Protein 8GTX (pdb70)

Organism: Homo sapiens (NCBI:txid9606)

Radius of gyration: 18.2 Å; Cα contacts (8 Å, |Δi|>4): 511; chains: 2; bounding box: 44×45×43 Å

Secondary structure (DSSP, 8-state):
-TT-GGG--TTEEEEEEE--TTSPPEEEEEEEEEEETTEEEEEEEEETT--B-EEE-TTT-TTEEEEEEEEEEPPP---S-HHHHHHHTT-EEEEEEE-SSS-EEEEEEEEEEEPSSSTT-EEEEESSS-B-EEE-HHHHHHTT-EEE----TT-EEEEE-TTS-EEEEEEEEE-TTSTTEEEEEETT--B-EEEEEEE-/--EEEEEEETTTTEEEEE--

Solvent-accessible surface area: 11974 Å² total; per-residue (Å²): 100,139,60,30,110,233,144,59,2,26,5,6,43,0,33,3,10,9,83,99,73,149,23,109,86,68,114,26,93,0,3,0,1,55,57,5,117,57,37,81,29,4,23,7,0,13,1,75,78,64,72,13,0,22,1,3,56,4,100,137,33,174,78,20,52,85,48,82,37,47,136,72,141,48,81,109,62,206,22,86,61,58,145,33,0,96,45,0,47,29,75,36,0,29,2,38,61,121,47,172,125,37,51,111,63,81,93,96,2,6,0,2,30,69,3,48,33,34,32,27,56,0,11,0,0,9,92,174,51,24,10,0,35,0,32,64,0,14,73,36,88,164,117,57,27,7,109,44,26,172,128,31,43,29,57,80,1,27,50,36,90,174,110,52,52,112,54,57,0,41,0,7,77,74,3,169,55,80,77,48,0,15,3,0,30,6,96,103,30,26,49,0,39,0,24,22,5,52,136,85,26,18,121,15,11,3,125,80,38,114,100,126,77,14,2,45,3,115,66,138

Nearest PDB structures (foldseek):
  5jsg-assembly2_B  TM=9.666E-01  e=7.561E-35  Homo sapiens
  4mzg-assembly1_B  TM=9.714E-01  e=7.904E-34  Homo sapiens
  5y5w-assembly3_C  TM=9.797E-01  e=1.557E-33  Homo sapiens
  4mzh-assembly1_A  TM=9.693E-01  e=2.763E-33  Homo sapiens
  4mzg-assembly2_D  TM=9.614E-01  e=4.619E-32  Homo sapiens

GO terms:
  GO:0005634 nucleus (C, IDA)
  GO:0005730 nucleolus (C, IDA)
  GO:0045893 positive regulation of DNA-templated transcription (P, IDA)
  GO:0009303 rRNA transcription (P, IDA)
  GO:0030177 positive regulation of Wnt signaling pathway (P, IDA)
  GO:0140002 histone H3K4me3 reader activity (F, IDA)
  GO:0140566 histone reader activity (F, IDA)
  GO:0005634 nucleus (C, EXP)
  GO:0005515 protein binding (F, IPI)
  GO:0005654 nucleoplasm (C, IDA)

Sequence (220 aa):
GPLGSRRNIVGCCRIQHGWKEGNGPVTQWKGTVLDQVPVNPSLYLIKYDGFDCVYGLELNKDERVSALEVLPDRVATSRISDAHLADTMIGKAVEHMFETEDGSKDEWRGMVLARAPVMNTWFYITYEKDPVLYMYQLLDDYKEGDLRIMPSLVGKQVEYAKEDGSKRTGMVIHQVEAKPSVYFIKFDDDFHIYVYDLVKTAARMCCKLDPARDVLCLRPI

Foldseek 3Di:
DACDDVNPLAQFKKKWWFDDDPDDTDIWIWHWQDAFPLHRLWTWTDTPPDFFIWIDSQVPDPRTHPMDTDPGRQDEDDAPDVVVQVVQAQFWKWFWDQDDVSDIDTFIKHWQAQGGSHRQKTWIATPVGFWTGIDSVVVRVVVVGMGTPPVQANDWAWPQDPVRHTFIWGFGAARPSHRLWTWIDTPPGTTTGIDNDDDD/DADWDWDQDVVVRDTDTHHD

InterPro domains:
  IPR003671 Spindlin/spermiogenesis-specific protein [PF02513] (54-102)
  IPR003671 Spindlin/spermiogenesis-specific protein [PF02513] (133-182)
  IPR003671 Spindlin/spermiogenesis-specific protein [PF02513] (214-259)
  IPR003671 Spindlin/spermiogenesis-specific protein [PTHR10405] (19-262)
  IPR042567 Spindlin/spermiogenesis-specific domain superfamily [G3DSA:2.80.10.70] (47-262)

B-factor: mean 23.81, std 12.23, range [9.23, 90.53]

Structure (mmCIF, N/CA/C/O backbone):
data_8GTX
#
_entry.id   8GTX
#
_cell.length_a   47.788
_cell.length_b   67.096
_cell.length_c   93.695
_cell.angle_alpha   90.000
_cell.angle_beta   90.000
_cell.angle_gamma   90.000
#
_symmetry.space_group_name_H-M   'P 21 21 21'
#
loop_
_entity.id
_entity.type
_entity.pdbx_description
1 polymer Spindlin-1
2 polymer HBx
3 non-polymer GLYCEROL
4 water water
#
loop_
_atom_site.group_PDB
_atom_site.id
_atom_site.type_symbol
_atom_site.label_atom_id
_atom_site.label_alt_id
_atom_site.label_comp_id
_atom_site.label_asym_id
_atom_site.label_entity_id
_atom_site.label_seq_id
_atom_site.pdbx_PDB_ins_code
_atom_site.Cartn_x
_atom_site.Cartn_y
_atom_site.Cartn_z
_atom_site.occupancy
_atom_site.B_iso_or_equiv
_atom_site.auth_seq_id
_atom_site.auth_comp_id
_atom_site.auth_asym_id
_atom_site.auth_atom_id
_atom_site.pdbx_PDB_model_num
ATOM 1 N N . GLY A 1 1 ? 19.661 31.894 32.407 1.00 27.94 45 GLY A N 1
ATOM 2 C CA . GLY A 1 1 ? 20.852 31.321 33.003 1.00 24.77 45 GLY A CA 1
ATOM 3 C C . GLY A 1 1 ? 21.616 30.441 32.029 1.00 21.29 45 GLY A C 1
ATOM 4 O O . GLY A 1 1 ? 21.250 30.350 30.851 1.00 19.98 45 GLY A O 1
ATOM 5 N N . PRO A 1 2 ? 22.673 29.799 32.523 1.00 19.57 46 PRO A N 1
ATOM 6 C CA . PRO A 1 2 ? 23.555 29.021 31.641 1.00 16.12 46 PRO A CA 1
ATOM 7 C C . PRO A 1 2 ? 22.787 28.003 30.810 1.00 16.24 46 PRO A C 1
ATOM 8 O O . PRO A 1 2 ? 21.885 27.322 31.304 1.00 18.18 46 PRO A O 1
ATOM 12 N N . LEU A 1 3 ? 23.166 27.908 29.540 1.00 16.28 47 LEU A N 1
ATOM 13 C CA . LEU A 1 3 ? 22.595 26.979 28.566 1.00 15.96 47 LEU A CA 1
ATOM 14 C C . LEU A 1 3 ? 21.093 27.164 28.383 1.00 17.39 47 LEU A C 1
ATOM 15 O O . LEU A 1 3 ? 20.407 26.263 27.881 1.00 20.12 47 LEU A O 1
ATOM 20 N N . GLY A 1 4 ? 20.568 28.327 28.747 1.00 16.97 48 GLY A N 1
ATOM 21 C CA . GLY A 1 4 ? 19.169 28.627 28.555 1.00 22.28 48 GLY A CA 1
ATOM 22 C C . GLY A 1 4 ? 18.921 29.389 27.267 1.00 19.62 48 GLY A C 1
ATOM 23 O O . GLY A 1 4 ? 19.811 30.042 26.727 1.00 19.47 48 GLY A O 1
ATOM 24 N N . SER A 1 5 ? 17.690 29.269 26.769 1.00 22.49 49 SER A N 1
ATOM 25 C CA . SER A 1 5 ? 17.172 30.103 25.678 1.00 23.82 49 SER A CA 1
ATOM 26 C C . SER A 1 5 ? 18.063 29.931 24.453 1.00 21.02 49 SER A C 1
ATOM 27 O O . SER A 1 5 ? 18.212 28.790 23.982 1.00 23.82 49 SER A O 1
ATOM 30 N N . ARG A 1 6 ? 18.672 30.992 23.911 1.00 16.84 50 ARG A N 1
ATOM 31 C CA . ARG A 1 6 ? 19.469 30.856 22.700 1.00 16.77 50 ARG A CA 1
ATOM 32 C C . ARG A 1 6 ? 20.754 30.066 22.910 1.00 17.56 50 ARG A C 1
ATOM 33 O O . ARG A 1 6 ? 21.423 29.729 21.925 1.00 20.79 50 ARG A O 1
ATOM 41 N N . ARG A 1 7 ? 21.122 29.764 24.148 1.00 15.09 51 ARG A N 1
ATOM 42 C CA . ARG A 1 7 ? 22.295 28.946 24.422 1.00 15.27 51 ARG A CA 1
ATOM 43 C C . ARG A 1 7 ? 21.936 27.479 24.663 1.00 15.47 51 ARG A C 1
ATOM 44 O O . ARG A 1 7 ? 22.779 26.722 25.150 1.00 17.37 51 ARG A O 1
ATOM 52 N N . ASN A 1 8 ? 20.706 27.078 24.330 1.00 17.83 52 ASN A N 1
ATOM 53 C CA . ASN A 1 8 ? 20.289 25.674 24.378 1.00 19.20 52 ASN A CA 1
ATOM 54 C C . ASN A 1 8 ? 21.305 24.797 23.653 1.00 14.69 52 ASN A C 1
ATOM 55 O O . ASN A 1 8 ? 21.743 25.117 22.547 1.00 17.07 52 ASN A O 1
ATOM 60 N N . ILE A 1 9 ? 21.699 23.694 24.299 1.00 15.39 53 ILE A N 1
ATOM 61 C CA . ILE A 1 9 ? 22.772 22.871 23.743 1.00 15.29 53 ILE A CA 1
ATOM 62 C C . ILE A 1 9 ? 22.319 21.983 22.603 1.00 14.64 53 ILE A C 1
ATOM 63 O O . ILE A 1 9 ? 23.170 21.427 21.904 1.00 14.23 53 ILE A O 1
ATOM 68 N N . VAL A 1 10 ? 21.013 21.808 22.398 1.00 13.58 54 VAL A N 1
ATOM 69 C CA . VAL A 1 10 ? 20.577 20.994 21.265 1.00 14.86 54 VAL A CA 1
ATOM 70 C C . VAL A 1 10 ? 21.061 21.636 19.972 1.00 18.50 54 VAL A C 1
ATOM 71 O O . VAL A 1 10 ? 20.924 22.852 19.775 1.00 17.84 54 VAL A O 1
ATOM 75 N N . GLY A 1 11 ? 21.633 20.817 19.083 1.00 11.88 55 GLY A N 1
ATOM 76 C CA . GLY A 1 11 ? 22.209 21.281 17.835 1.00 14.39 55 GLY A CA 1
ATOM 77 C C . GLY A 1 11 ? 23.672 21.663 17.911 1.00 18.04 55 GLY A C 1
ATOM 78 O O . GLY A 1 11 ? 24.242 22.074 16.895 1.00 17.31 55 GLY A O 1
ATOM 79 N N A CYS A 1 12 ? 24.292 21.562 19.083 0.50 13.92 56 CYS A N 1
ATOM 80 N N B CYS A 1 12 ? 24.304 21.506 19.066 0.50 13.94 56 CYS A N 1
ATOM 81 C CA A CYS A 1 12 ? 25.671 21.976 19.289 0.50 13.47 56 CYS A CA 1
ATOM 82 C CA B CYS A 1 12 ? 25.654 21.983 19.306 0.50 13.48 56 CYS A CA 1
ATOM 83 C C A CYS A 1 12 ? 26.615 20.785 19.343 0.50 13.34 56 CYS A C 1
ATOM 84 C C B CYS A 1 12 ? 26.632 20.820 19.437 0.50 13.36 56 CYS A C 1
ATOM 85 O O A CYS A 1 12 ? 26.231 19.676 19.722 0.50 13.33 56 CYS A O 1
ATOM 86 O O B CYS A 1 12 ? 26.280 19.749 19.939 0.50 13.15 56 CYS A O 1
ATOM 91 N N . ARG A 1 13 ? 27.869 21.046 18.993 1.00 12.87 57 ARG A N 1
ATOM 92 C CA . ARG A 1 13 ? 28.960 20.125 19.292 1.00 12.39 57 ARG A CA 1
ATOM 93 C C . ARG A 1 13 ? 29.335 20.238 20.763 1.00 13.08 57 ARG A C 1
ATOM 94 O O . ARG A 1 13 ? 29.375 21.340 21.324 1.00 13.43 57 ARG A O 1
ATOM 102 N N . ILE A 1 14 ? 29.622 19.094 21.390 1.00 11.60 58 ILE A N 1
ATOM 103 C CA . ILE A 1 14 ? 30.073 19.057 22.773 1.00 12.51 58 ILE A CA 1
ATOM 104 C C . ILE A 1 14 ? 31.277 18.133 22.869 1.00 14.09 58 ILE A C 1
ATOM 105 O O . ILE A 1 14 ? 31.552 17.332 21.973 1.00 14.17 58 ILE A O 1
ATOM 110 N N . GLN A 1 15 ? 31.997 18.247 23.984 1.00 13.63 59 GLN A N 1
ATOM 111 C CA . GLN A 1 15 ? 32.961 17.217 24.341 1.00 15.43 59 GLN A CA 1
ATOM 112 C C . GLN A 1 15 ? 33.023 17.135 25.859 1.00 14.96 59 GLN A C 1
ATOM 113 O O . GLN A 1 15 ? 32.697 18.099 26.556 1.00 14.47 59 GLN A O 1
ATOM 119 N N . HIS A 1 16 ? 33.408 15.967 26.368 1.00 15.02 60 HIS A N 1
ATOM 120 C CA . HIS A 1 16 ? 33.467 15.799 27.816 1.00 13.65 60 HIS A CA 1
ATOM 121 C C . HIS A 1 16 ? 34.284 14.566 28.155 1.00 15.02 60 HIS A C 1
ATOM 122 O O . HIS A 1 16 ? 34.465 13.668 27.330 1.00 16.25 60 HIS A O 1
ATOM 129 N N . GLY A 1 17 ? 34.781 14.541 29.390 1.00 16.02 61 GLY A N 1
ATOM 130 C CA . GLY A 1 17 ? 35.369 13.327 29.910 1.00 16.14 61 GLY A CA 1
ATOM 131 C C . GLY A 1 17 ? 34.308 12.285 30.201 1.00 15.93 61 GLY A C 1
ATOM 132 O O . GLY A 1 17 ? 33.157 12.594 30.514 1.00 15.16 61 GLY A O 1
ATOM 133 N N . TRP A 1 18 ? 34.703 11.023 30.076 1.00 16.44 62 TRP A N 1
ATOM 134 C CA . TRP A 1 18 ? 33.839 9.894 30.381 1.00 15.95 62 TRP A CA 1
ATOM 135 C C . TRP A 1 18 ? 34.629 8.911 31.228 1.00 19.16 62 TRP A C 1
ATOM 136 O O . TRP A 1 18 ? 35.736 8.524 30.842 1.00 18.56 62 TRP A O 1
ATOM 147 N N . LYS A 1 19 ? 34.059 8.511 32.367 1.00 18.06 63 LYS A N 1
ATOM 148 C CA . LYS A 1 19 ? 34.716 7.585 33.286 1.00 23.37 63 LYS A CA 1
ATOM 149 C C . LYS A 1 19 ? 33.717 6.571 33.823 1.00 21.66 63 LYS A C 1
ATOM 150 O O . LYS A 1 19 ? 32.647 6.946 34.306 1.00 21.63 63 LYS A O 1
ATOM 156 N N . GLU A 1 20 ? 34.079 5.289 33.754 1.00 22.60 64 GLU A N 1
ATOM 157 C CA . GLU A 1 20 ? 33.288 4.202 34.322 1.00 26.13 64 GLU A CA 1
ATOM 158 C C . GLU A 1 20 ? 34.163 3.434 35.299 1.00 30.02 64 GLU A C 1
ATOM 159 O O . GLU A 1 20 ? 35.272 3.024 34.943 1.00 25.22 64 GLU A O 1
ATOM 165 N N . GLY A 1 21 ? 33.678 3.260 36.527 1.00 28.63 65 GLY A N 1
ATOM 166 C CA . GLY A 1 21 ? 34.455 2.528 37.520 1.00 30.42 65 GLY A CA 1
ATOM 167 C C . GLY A 1 21 ? 35.772 3.213 37.816 1.00 33.67 65 GLY A C 1
ATOM 168 O O . GLY A 1 21 ? 35.843 4.437 37.963 1.00 33.65 65 GLY A O 1
ATOM 169 N N . ASN A 1 22 ? 36.842 2.419 37.895 1.00 36.18 66 ASN A N 1
ATOM 170 C CA . ASN A 1 22 ? 38.184 2.953 38.090 1.00 33.01 66 ASN A CA 1
ATOM 171 C C . ASN A 1 22 ? 38.946 3.080 36.781 1.00 36.85 66 ASN A C 1
ATOM 172 O O . ASN A 1 22 ? 40.149 3.368 36.796 1.00 38.90 66 ASN A O 1
ATOM 177 N N . GLY A 1 23 ? 38.272 2.875 35.651 1.00 36.32 67 GLY A N 1
ATOM 178 C CA . GLY A 1 23 ? 38.883 3.034 34.356 1.00 37.10 67 GLY A CA 1
ATOM 179 C C . GLY A 1 23 ? 39.342 4.460 34.160 1.00 32.68 67 GLY A C 1
ATOM 180 O O . GLY A 1 23 ? 38.932 5.377 34.881 1.00 34.77 67 GLY A O 1
ATOM 181 N N . PRO A 1 24 ? 40.218 4.676 33.189 1.00 34.72 68 PRO A N 1
ATOM 182 C CA . PRO A 1 24 ? 40.700 6.031 32.933 1.00 33.88 68 PRO A CA 1
ATOM 183 C C . PRO A 1 24 ? 39.603 6.887 32.320 1.00 31.43 68 PRO A C 1
ATOM 184 O O . PRO A 1 24 ? 38.651 6.391 31.715 1.00 30.38 68 PRO A O 1
ATOM 188 N N . VAL A 1 25 ? 39.743 8.197 32.512 1.00 32.55 69 VAL A N 1
ATOM 189 C CA . VAL A 1 25 ? 38.865 9.149 31.847 1.00 29.11 69 VAL A CA 1
ATOM 190 C C . VAL A 1 25 ? 39.251 9.238 30.378 1.00 31.48 69 VAL A C 1
ATOM 191 O O . VAL A 1 25 ? 40.421 9.451 30.036 1.00 29.56 69 VAL A O 1
ATOM 195 N N . THR A 1 26 ? 38.273 9.056 29.502 1.00 23.97 70 THR A N 1
ATOM 196 C CA . THR A 1 26 ? 38.453 9.228 28.071 1.00 24.58 70 THR A CA 1
ATOM 197 C C . THR A 1 26 ? 37.602 10.401 27.604 1.00 20.96 70 THR A C 1
ATOM 198 O O . THR A 1 26 ? 36.653 10.808 28.283 1.00 24.32 70 THR A O 1
ATOM 202 N N . GLN A 1 27 ? 37.969 10.962 26.452 1.00 20.95 71 GLN A N 1
ATOM 203 C CA . GLN A 1 27 ? 37.240 12.085 25.873 1.00 20.56 71 GLN A CA 1
ATOM 204 C C . GLN A 1 27 ? 36.203 11.575 24.879 1.00 18.68 71 GLN A C 1
ATOM 205 O O . GLN A 1 27 ? 36.536 10.828 23.954 1.00 20.48 71 GLN A O 1
ATOM 211 N N . TRP A 1 28 ? 34.949 11.975 25.073 1.00 16.33 72 TRP A N 1
ATOM 212 C CA . TRP A 1 28 ? 33.888 11.745 24.100 1.00 15.39 72 TRP A CA 1
ATOM 213 C C . TRP A 1 28 ? 33.570 13.050 23.377 1.00 16.28 72 TRP A C 1
ATOM 214 O O . TRP A 1 28 ? 33.531 14.110 24.003 1.00 16.19 72 TRP A O 1
ATOM 225 N N . LYS A 1 29 ? 33.343 12.974 22.061 1.00 14.69 73 LYS A N 1
ATOM 226 C CA . LYS A 1 29 ? 32.987 14.139 21.252 1.00 13.91 73 LYS A CA 1
ATOM 227 C C . LYS A 1 29 ? 31.724 13.812 20.471 1.00 14.04 73 LYS A C 1
ATOM 228 O O . LYS A 1 29 ? 31.627 12.732 19.886 1.00 15.19 73 LYS A O 1
ATOM 234 N N . GLY A 1 30 ? 30.769 14.734 20.436 1.00 14.01 74 GLY A N 1
ATOM 235 C CA . GLY A 1 30 ? 29.580 14.429 19.673 1.00 11.49 74 GLY A CA 1
ATOM 236 C C . GLY A 1 30 ? 28.715 15.634 19.399 1.00 12.07 74 GLY A C 1
ATOM 237 O O . GLY A 1 30 ? 29.093 16.775 19.675 1.00 13.86 74 GLY A O 1
ATOM 238 N N . THR A 1 31 ? 27.535 15.350 18.850 1.00 11.59 75 THR A N 1
ATOM 239 C CA . THR A 1 31 ? 26.551 16.355 18.467 1.00 11.48 75 THR A CA 1
ATOM 240 C C . THR A 1 31 ? 25.265 16.081 19.228 1.00 12.50 75 THR A C 1
ATOM 241 O O . THR A 1 31 ? 24.747 14.960 19.177 1.00 12.05 75 THR A O 1
ATOM 245 N N . VAL A 1 32 ? 24.743 17.093 19.921 1.00 10.89 76 VAL A N 1
ATOM 246 C CA . VAL A 1 32 ? 23.497 16.921 20.668 1.00 11.75 76 VAL A CA 1
ATOM 247 C C . VAL A 1 32 ? 22.325 17.020 19.697 1.00 13.32 76 VAL A C 1
ATOM 248 O O . VAL A 1 32 ? 22.154 18.035 19.013 1.00 13.49 76 VAL A O 1
ATOM 252 N N . LEU A 1 33 ? 21.519 15.958 19.634 1.00 9.41 77 LEU A N 1
ATOM 253 C CA . LEU A 1 33 ? 20.426 15.879 18.673 1.00 12.18 77 LEU A CA 1
ATOM 254 C C . LEU A 1 33 ? 19.098 16.390 19.215 1.00 14.53 77 LEU A C 1
ATOM 255 O O . LEU A 1 33 ? 18.289 16.927 18.450 1.00 13.92 77 LEU A O 1
ATOM 260 N N . ASP A 1 34 ? 18.844 16.243 20.510 1.00 13.61 78 ASP A N 1
ATOM 261 C CA . ASP A 1 34 ? 17.482 16.433 20.981 1.00 13.64 78 ASP A CA 1
ATOM 262 C C . ASP A 1 34 ? 17.513 16.535 22.495 1.00 14.84 78 ASP A C 1
ATOM 263 O O . ASP A 1 34 ? 18.464 16.092 23.141 1.00 15.03 78 ASP A O 1
ATOM 268 N N . GLN A 1 35 ? 16.472 17.158 23.036 1.00 14.80 79 GLN A N 1
ATOM 269 C CA . GLN A 1 35 ? 16.193 17.193 24.463 1.00 13.98 79 GLN A CA 1
ATOM 270 C C . GLN A 1 35 ? 14.828 16.566 24.663 1.00 16.16 79 GLN A C 1
ATOM 271 O O . GLN A 1 35 ? 13.866 16.947 23.989 1.00 17.94 79 GLN A O 1
ATOM 277 N N . VAL A 1 36 ? 14.742 15.601 25.571 1.00 15.13 80 VAL A N 1
ATOM 278 C CA . VAL A 1 36 ? 13.529 14.798 25.690 1.00 15.14 80 VAL A CA 1
ATOM 279 C C . VAL A 1 36 ? 12.433 15.597 26.387 1.00 17.10 80 VAL A C 1
ATOM 280 O O . VAL A 1 36 ? 12.613 16.000 27.537 1.00 16.75 80 VAL A O 1
ATOM 284 N N . PRO A 1 37 ? 11.290 15.848 25.742 1.00 18.92 81 PRO A N 1
ATOM 285 C CA . PRO A 1 37 ? 10.268 16.686 26.393 1.00 21.79 81 PRO A CA 1
ATOM 286 C C . PRO A 1 37 ? 9.762 16.143 27.724 1.00 20.83 81 PRO A C 1
ATOM 287 O O . PRO A 1 37 ? 9.530 16.933 28.650 1.00 22.68 81 PRO A O 1
ATOM 291 N N . VAL A 1 38 ? 9.601 14.822 27.866 1.00 19.27 82 VAL A N 1
ATOM 292 C CA . VAL A 1 38 ? 9.107 14.282 29.133 1.00 19.19 82 VAL A CA 1
ATOM 293 C C . VAL A 1 38 ? 10.189 14.161 30.193 1.00 22.53 82 VAL A C 1
ATOM 294 O O . VAL A 1 38 ? 9.877 13.844 31.346 1.00 23.71 82 VAL A O 1
ATOM 298 N N . ASN A 1 39 ? 11.450 14.411 29.848 1.00 17.46 83 ASN A N 1
ATOM 299 C CA . ASN A 1 39 ? 12.528 14.446 30.837 1.00 19.83 83 ASN A CA 1
ATOM 300 C C . ASN A 1 39 ? 13.586 15.395 30.318 1.00 20.53 83 ASN A C 1
ATOM 301 O O . ASN A 1 39 ? 14.547 14.983 29.653 1.00 18.73 83 ASN A O 1
ATOM 306 N N . PRO A 1 40 ? 13.440 16.696 30.599 1.00 20.23 84 PRO A N 1
ATOM 307 C CA . PRO A 1 40 ? 14.329 17.699 29.985 1.00 20.82 84 PRO A CA 1
ATOM 308 C C . PRO A 1 40 ? 15.767 17.637 30.469 1.00 18.26 84 PRO A C 1
ATOM 309 O O . PRO A 1 40 ? 16.614 18.344 29.909 1.00 20.67 84 PRO A O 1
ATOM 313 N N . SER A 1 41 ? 16.070 16.841 31.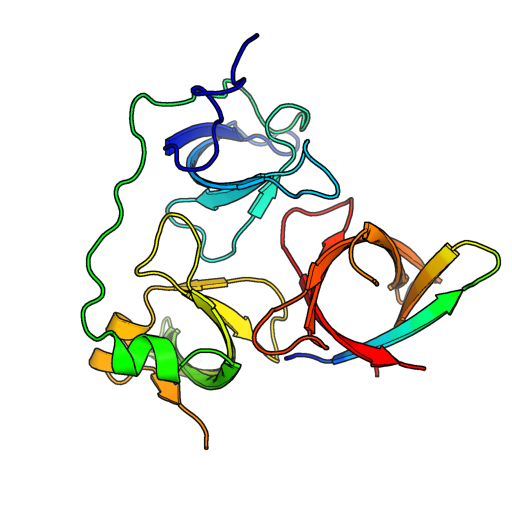495 1.00 19.15 85 SER A N 1
ATOM 314 C CA . SER A 1 41 ? 17.463 16.603 31.846 1.00 19.05 85 SER A CA 1
ATOM 315 C C . SER A 1 41 ? 18.139 15.663 30.864 1.00 13.92 85 SER A C 1
ATOM 316 O O . SER A 1 41 ? 19.371 15.584 30.846 1.00 15.64 85 SER A O 1
ATOM 319 N N . LEU A 1 42 ? 17.360 14.947 30.067 1.00 15.27 86 LEU A N 1
ATOM 320 C CA . LEU A 1 42 ? 17.856 13.880 29.205 1.00 14.87 86 LEU A CA 1
ATOM 321 C C . LEU A 1 42 ? 18.061 14.402 27.787 1.00 13.65 86 LEU A C 1
ATOM 322 O O . LEU A 1 42 ? 17.124 14.915 27.165 1.00 14.06 86 LEU A O 1
ATOM 327 N N . TYR A 1 43 ? 19.275 14.253 27.277 1.00 12.00 87 TYR A N 1
ATOM 328 C CA . TYR A 1 43 ? 19.591 14.622 25.908 1.00 13.22 87 TYR A CA 1
ATOM 329 C C . TYR A 1 43 ? 19.929 13.383 25.093 1.00 13.27 87 TYR A C 1
ATOM 330 O O . TYR A 1 43 ? 20.460 12.403 25.618 1.00 12.19 87 TYR A O 1
ATOM 339 N N . LEU A 1 44 ? 19.631 13.442 23.799 1.00 12.04 88 LEU A N 1
ATOM 340 C CA . LEU A 1 44 ? 20.070 12.422 22.856 1.00 13.56 88 LEU A CA 1
ATOM 341 C C . LEU A 1 44 ? 21.270 12.960 22.089 1.00 13.60 88 LEU A C 1
ATOM 342 O O . LEU A 1 44 ? 21.225 14.084 21.574 1.00 11.82 88 LEU A O 1
ATOM 347 N N . ILE A 1 45 ? 22.334 12.160 22.012 1.00 11.02 89 ILE A N 1
ATOM 348 C CA . ILE A 1 45 ? 23.611 12.589 21.459 1.00 10.40 89 ILE A CA 1
ATOM 349 C C . ILE A 1 45 ? 24.094 11.555 20.455 1.00 11.99 89 ILE A C 1
ATOM 350 O O . ILE A 1 45 ? 24.030 10.348 20.715 1.00 12.34 89 ILE A O 1
ATOM 355 N N . LYS A 1 46 ? 24.598 12.026 19.314 1.00 9.86 90 LYS A N 1
ATOM 356 C CA . LYS A 1 46 ? 25.348 11.176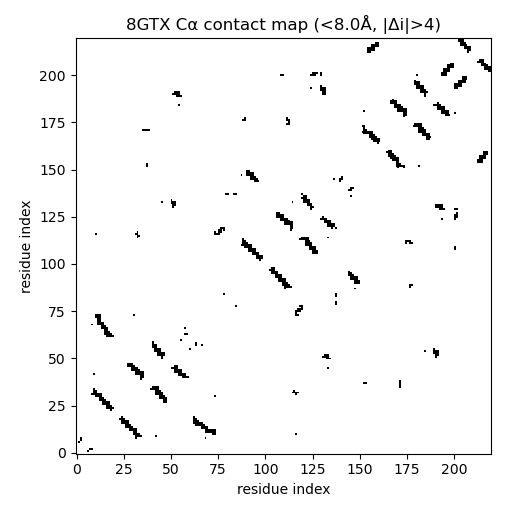 18.389 1.00 11.33 90 LYS A CA 1
ATOM 357 C C . LYS A 1 46 ? 26.830 11.451 18.609 1.00 14.27 90 LYS A C 1
ATOM 358 O O . LYS A 1 46 ? 27.327 12.524 18.253 1.00 12.72 90 LYS A O 1
ATOM 364 N N . TYR A 1 47 ? 27.534 10.490 19.198 1.00 12.75 91 TYR A N 1
ATOM 365 C CA . TYR A 1 47 ? 28.961 10.632 19.432 1.00 13.28 91 TYR A CA 1
ATOM 366 C C . TYR A 1 47 ? 29.752 10.134 18.234 1.00 14.83 91 TYR A C 1
ATOM 367 O O . TYR A 1 47 ? 29.361 9.173 17.563 1.00 14.98 91 TYR A O 1
ATOM 376 N N . ASP A 1 48 ? 30.868 10.813 17.968 1.00 13.83 92 ASP A N 1
ATOM 377 C CA . ASP A 1 48 ? 31.770 10.383 16.911 1.00 15.79 92 ASP A CA 1
ATOM 378 C C . ASP A 1 48 ? 32.215 8.954 17.194 1.00 17.54 92 ASP A C 1
ATOM 379 O O . ASP A 1 48 ? 32.654 8.633 18.301 1.00 25.18 92 ASP A O 1
ATOM 384 N N . GLY A 1 49 ? 32.084 8.085 16.207 1.00 24.65 93 GLY A N 1
ATOM 385 C CA . GLY A 1 49 ? 32.593 6.742 16.400 1.00 26.21 93 GLY A CA 1
ATOM 386 C C . GLY A 1 49 ? 31.721 5.791 17.197 1.00 23.46 93 GLY A C 1
ATOM 387 O O . GLY A 1 49 ? 32.109 4.628 17.355 1.00 21.46 93 GLY A O 1
ATOM 388 N N . PHE A 1 50 ? 30.570 6.227 17.707 1.00 17.53 94 PHE A N 1
ATOM 389 C CA . PHE A 1 50 ? 29.580 5.321 18.291 1.00 15.87 94 PHE A CA 1
ATOM 390 C C . PHE A 1 50 ? 28.375 5.275 17.359 1.00 17.91 94 PHE A C 1
ATOM 391 O O . PHE A 1 50 ? 27.811 6.321 17.025 1.00 16.25 94 PHE A O 1
ATOM 399 N N . ASP A 1 51 ? 27.984 4.071 16.930 1.00 14.31 95 ASP A N 1
ATOM 400 C CA . ASP A 1 51 ? 26.885 3.972 15.972 1.00 16.73 95 ASP A CA 1
ATOM 401 C C . ASP A 1 51 ? 25.512 4.103 16.620 1.00 15.34 95 ASP A C 1
ATOM 402 O O . ASP A 1 51 ? 24.545 4.442 15.922 1.00 15.00 95 ASP A O 1
ATOM 407 N N . CYS A 1 52 ? 25.394 3.829 17.919 1.00 11.46 96 CYS A N 1
ATOM 408 C CA . CYS A 1 52 ? 24.125 3.975 18.616 1.00 11.74 96 CYS A CA 1
ATOM 409 C C . CYS A 1 52 ? 23.963 5.392 19.152 1.00 12.91 96 CYS A C 1
ATOM 410 O O . CYS A 1 52 ? 24.917 5.995 19.646 1.00 15.07 96 CYS A O 1
ATOM 413 N N . VAL A 1 53 ? 22.736 5.900 19.080 1.00 11.25 97 VAL A N 1
ATOM 414 C CA . VAL A 1 53 ? 22.387 7.147 19.749 1.00 9.83 97 VAL A CA 1
ATOM 415 C C . VAL A 1 53 ? 22.352 6.912 21.253 1.00 10.04 97 VAL A C 1
ATOM 416 O O . VAL A 1 53 ? 21.764 5.933 21.720 1.00 12.95 97 VAL A O 1
ATOM 420 N N . TYR A 1 54 ? 22.968 7.812 22.025 1.00 11.47 98 TYR A N 1
ATOM 421 C CA . TYR A 1 54 ? 22.990 7.681 23.480 1.00 11.21 98 TYR A CA 1
ATOM 422 C C . TYR A 1 54 ? 22.075 8.703 24.129 1.00 11.40 98 TYR A C 1
ATOM 423 O O . TYR A 1 54 ? 22.009 9.860 23.696 1.00 12.42 98 TYR A O 1
ATOM 432 N N . GLY A 1 55 ? 21.382 8.272 25.177 1.00 9.76 99 GLY A N 1
ATOM 433 C CA . GLY A 1 55 ? 20.653 9.200 26.013 1.00 10.42 99 GLY A CA 1
ATOM 434 C C . GLY A 1 55 ? 21.399 9.405 27.310 1.00 14.27 99 GLY A C 1
ATOM 435 O O . GLY A 1 55 ? 21.595 8.450 28.064 1.00 13.48 99 GLY A O 1
ATOM 436 N N . LEU A 1 56 ? 21.840 10.635 27.580 1.00 11.36 100 LEU A N 1
ATOM 437 C CA . LEU A 1 56 ? 22.540 10.942 28.822 1.00 11.88 100 LEU A CA 1
ATOM 438 C C . LEU A 1 56 ? 21.955 12.194 29.448 1.00 12.63 100 LEU A C 1
ATOM 439 O O . LEU A 1 56 ? 21.633 13.153 28.743 1.00 14.04 100 LEU A O 1
ATOM 444 N N . GLU A 1 57 ? 21.823 12.182 30.781 1.00 12.33 101 GLU A N 1
ATOM 445 C CA . GLU A 1 57 ? 21.540 13.410 31.521 1.00 14.94 101 GLU A CA 1
ATOM 446 C C . GLU A 1 57 ? 22.876 14.125 31.668 1.00 15.68 101 GLU A C 1
ATOM 447 O O . GLU A 1 57 ? 23.596 13.957 32.651 1.00 16.03 101 GLU A O 1
ATOM 453 N N . LEU A 1 58 ? 23.220 14.913 30.642 1.00 12.95 102 LEU A N 1
ATOM 454 C CA . LEU A 1 58 ? 24.580 15.431 30.503 1.00 12.84 102 LEU A CA 1
ATOM 455 C C . LEU A 1 58 ? 25.023 16.266 31.696 1.00 16.32 102 LEU A C 1
ATOM 456 O O . LEU A 1 58 ? 26.221 16.342 31.984 1.00 16.63 102 LEU A O 1
ATOM 461 N N . ASN A 1 59 ? 24.091 16.927 32.368 1.00 14.21 103 ASN A N 1
ATOM 462 C CA . ASN A 1 59 ? 24.429 17.796 33.487 1.00 15.56 103 ASN A CA 1
ATOM 463 C C . ASN A 1 59 ? 24.282 17.114 34.840 1.00 21.01 103 ASN A C 1
ATOM 464 O O . ASN A 1 59 ? 24.576 17.735 35.867 1.00 18.15 103 ASN A O 1
ATOM 469 N N . LYS A 1 60 ? 23.858 15.850 34.871 1.00 16.64 104 LYS A N 1
ATOM 470 C CA . LYS A 1 60 ? 23.629 15.149 36.129 1.00 20.92 104 LYS A CA 1
ATOM 471 C C . LYS A 1 60 ? 24.419 13.861 36.280 1.00 22.25 104 LYS A C 1
ATOM 472 O O . LYS A 1 60 ? 24.664 13.439 37.416 1.00 24.13 104 LYS A O 1
ATOM 478 N N . ASP A 1 61 ? 24.814 13.232 35.180 1.00 18.67 105 ASP A N 1
ATOM 479 C CA . ASP A 1 61 ? 25.446 11.920 35.209 1.00 17.08 105 ASP A CA 1
ATOM 480 C C . ASP A 1 61 ? 26.875 12.047 35.722 1.00 17.08 105 ASP A C 1
ATOM 481 O O . ASP A 1 61 ? 27.695 12.760 35.131 1.00 17.99 105 ASP A O 1
ATOM 486 N N . GLU A 1 62 ? 27.179 11.355 36.825 1.00 20.59 106 GLU A N 1
ATOM 487 C CA . GLU A 1 62 ? 28.501 11.470 37.429 1.00 18.82 106 GLU A CA 1
ATOM 488 C C . GLU A 1 62 ? 29.604 10.886 36.560 1.00 21.55 106 GLU A C 1
ATOM 489 O O . GLU A 1 62 ? 30.782 11.158 36.819 1.00 21.89 106 GLU A O 1
ATOM 495 N N . ARG A 1 63 ? 29.266 10.092 35.543 1.00 17.98 107 ARG A N 1
ATOM 496 C CA . ARG A 1 63 ? 30.296 9.623 34.630 1.00 17.22 107 ARG A CA 1
ATOM 497 C C . ARG A 1 63 ? 30.777 10.728 33.696 1.00 17.39 107 ARG A C 1
ATOM 498 O O . ARG A 1 63 ? 31.836 10.585 33.073 1.00 17.05 107 ARG A O 1
ATOM 506 N N . VAL A 1 64 ? 30.024 11.820 33.592 1.00 14.66 108 VAL A N 1
ATOM 507 C CA . VAL A 1 64 ? 30.354 12.922 32.697 1.00 15.87 108 VAL A CA 1
ATOM 508 C C . VAL A 1 64 ? 31.135 13.965 33.484 1.00 14.37 108 VAL A C 1
ATOM 509 O O . VAL A 1 64 ? 30.722 14.364 34.577 1.00 17.30 108 VAL A O 1
ATOM 513 N N . SER A 1 65 ? 32.272 14.393 32.949 1.00 14.40 109 SER A N 1
ATOM 514 C CA . SER A 1 65 ? 33.072 15.421 33.607 1.00 18.32 109 SER A CA 1
ATOM 515 C C . SER A 1 65 ? 33.564 16.414 32.565 1.00 16.78 109 SER A C 1
ATOM 516 O O . SER A 1 65 ? 33.647 16.102 31.379 1.00 16.50 109 SER A O 1
ATOM 519 N N . ALA A 1 66 ? 33.891 17.623 33.028 1.00 15.94 110 ALA A N 1
ATOM 520 C CA . ALA A 1 66 ? 34.484 18.658 32.176 1.00 18.52 110 ALA A CA 1
ATOM 521 C C . ALA A 1 66 ? 33.685 18.862 30.894 1.00 17.62 110 ALA A C 1
ATOM 522 O O . ALA A 1 66 ? 34.252 18.980 29.810 1.00 17.18 110 ALA A O 1
ATOM 524 N N . LEU A 1 67 ? 32.360 18.900 31.018 1.00 16.72 111 LEU A N 1
ATOM 525 C CA . LEU A 1 67 ? 31.516 19.117 29.844 1.00 14.50 111 LEU A CA 1
ATOM 526 C C . LEU A 1 67 ? 31.794 20.486 29.226 1.00 16.66 111 LEU A C 1
ATOM 527 O O . LEU A 1 67 ? 31.799 21.509 29.924 1.00 15.36 111 LEU A O 1
ATOM 532 N N . GLU A 1 68 ? 32.024 20.497 27.911 1.00 13.78 112 GLU A N 1
ATOM 533 C CA . GLU A 1 68 ? 32.259 21.715 27.146 1.00 19.25 112 GLU A CA 1
ATOM 534 C C . GLU A 1 68 ? 31.227 21.822 26.034 1.00 16.06 112 GLU A C 1
ATOM 535 O O . GLU A 1 68 ? 31.059 20.885 25.248 1.00 15.83 112 GLU A O 1
ATOM 541 N N . VAL A 1 69 ? 30.560 22.963 25.951 1.00 16.14 113 VAL A N 1
ATOM 542 C CA . VAL A 1 69 ? 29.668 23.259 24.838 1.00 14.58 113 VAL A CA 1
ATOM 543 C C . VAL A 1 69 ? 30.464 24.119 23.863 1.00 14.48 113 VAL A C 1
ATOM 544 O O . VAL A 1 69 ? 30.855 25.246 24.186 1.00 14.59 113 VAL A O 1
ATOM 548 N N . LEU A 1 70 ? 30.734 23.578 22.682 1.00 12.70 114 LEU A N 1
ATOM 549 C CA . LEU A 1 70 ? 31.657 24.229 21.767 1.00 12.46 114 LEU A CA 1
ATOM 550 C C . LEU A 1 70 ? 30.940 25.287 20.940 1.00 13.44 114 LEU A C 1
ATOM 551 O O . LEU A 1 70 ? 29.726 25.221 20.745 1.00 14.22 114 LEU A O 1
ATOM 556 N N . PRO A 1 71 ? 31.667 26.290 20.430 1.00 15.78 115 PRO A N 1
ATOM 557 C CA . PRO A 1 71 ? 31.019 27.365 19.656 1.00 16.34 115 PRO A CA 1
ATOM 558 C C . PRO A 1 71 ? 30.741 26.923 18.226 1.00 14.09 115 PRO A C 1
ATOM 559 O O . PRO A 1 71 ? 31.225 27.510 17.256 1.00 15.18 115 PRO A O 1
ATOM 563 N N . ASP A 1 72 ? 29.961 25.852 18.100 1.00 13.29 116 ASP A N 1
ATOM 564 C CA . ASP A 1 72 ? 29.891 25.109 16.838 1.00 14.33 116 ASP A CA 1
ATOM 565 C C . ASP A 1 72 ? 28.495 24.486 16.772 1.00 15.18 116 ASP A C 1
ATOM 566 O O . ASP A 1 72 ? 28.286 23.351 17.207 1.00 14.73 116 ASP A O 1
ATOM 571 N N . ARG A 1 73 ? 27.542 25.254 16.237 1.00 15.22 117 ARG A N 1
ATOM 572 C CA . ARG A 1 73 ? 26.201 24.748 15.978 1.00 18.19 117 ARG A CA 1
ATOM 573 C C . ARG A 1 73 ? 26.186 24.091 14.602 1.00 18.51 117 ARG A C 1
ATOM 574 O O . ARG A 1 73 ? 26.574 24.707 13.599 1.00 17.59 117 ARG A O 1
ATOM 582 N N . VAL A 1 74 ? 25.766 22.829 14.564 1.00 14.94 118 VAL A N 1
ATOM 583 C CA . VAL A 1 74 ? 25.904 22.024 13.357 1.00 15.43 118 VAL A CA 1
ATOM 584 C C . VAL A 1 74 ? 24.888 22.495 12.329 1.00 21.02 118 VAL A C 1
ATOM 585 O O . VAL A 1 74 ? 23.678 22.502 12.585 1.00 19.33 118 VAL A O 1
ATOM 589 N N . ALA A 1 75 ? 25.378 22.896 11.162 1.00 17.29 119 ALA A N 1
ATOM 590 C CA . ALA A 1 75 ? 24.518 23.379 10.097 1.00 19.30 119 ALA A CA 1
ATOM 591 C C . ALA A 1 75 ? 23.817 22.211 9.415 1.00 21.51 119 ALA A C 1
ATOM 592 O O . ALA A 1 75 ? 24.331 21.093 9.371 1.00 19.47 119 ALA A O 1
ATOM 594 N N . THR A 1 76 ? 22.630 22.472 8.882 1.00 21.80 120 THR A N 1
ATOM 595 C CA . THR A 1 76 ? 21.979 21.451 8.077 1.00 24.41 120 THR A CA 1
ATOM 596 C C . THR A 1 76 ? 22.740 21.282 6.771 1.00 31.15 120 THR A C 1
ATOM 597 O O . THR A 1 76 ? 23.330 22.229 6.249 1.00 33.99 120 THR A O 1
ATOM 601 N N . SER A 1 77 ? 22.742 20.058 6.253 1.00 27.18 121 SER A N 1
ATOM 602 C CA . SER A 1 77 ? 23.282 19.767 4.936 1.00 35.01 121 SER A CA 1
ATOM 603 C C . SER A 1 77 ? 22.128 19.503 3.980 1.00 32.98 121 SER A C 1
ATOM 604 O O . SER A 1 77 ? 21.010 19.192 4.395 1.00 35.49 121 SER A O 1
ATOM 607 N N . ARG A 1 78 ? 22.396 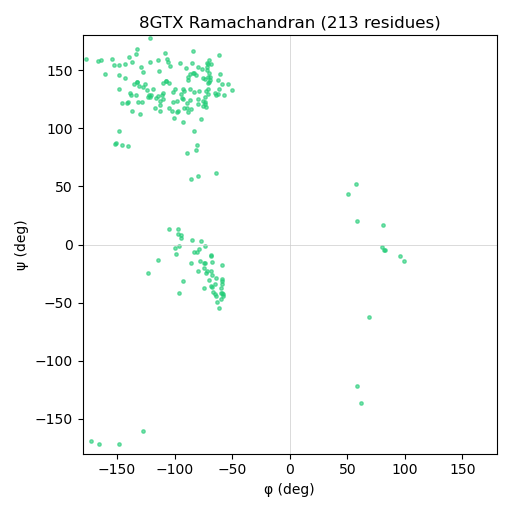19.640 2.690 1.00 41.89 122 ARG A N 1
ATOM 608 C CA . ARG A 1 78 ? 21.371 19.344 1.702 1.00 40.53 122 ARG A CA 1
ATOM 609 C C . ARG A 1 78 ? 21.353 17.844 1.435 1.00 32.19 122 ARG A C 1
ATOM 610 O O . ARG A 1 78 ? 22.403 17.229 1.221 1.00 34.86 122 ARG A O 1
ATOM 618 N N . ILE A 1 79 ? 20.158 17.255 1.479 1.00 32.88 123 ILE A N 1
ATOM 619 C CA . ILE A 1 79 ? 20.017 15.821 1.258 1.00 28.87 123 ILE A CA 1
ATOM 620 C C . ILE A 1 79 ? 20.289 15.509 -0.212 1.00 31.46 123 ILE A C 1
ATOM 621 O O . ILE A 1 79 ? 19.903 16.267 -1.110 1.00 29.19 123 ILE A O 1
ATOM 626 N N . SER A 1 80 ? 21.000 14.407 -0.467 1.00 30.12 124 SER A N 1
ATOM 627 C CA . SER A 1 80 ? 21.418 14.125 -1.837 1.00 31.55 124 SER A CA 1
ATOM 628 C C . SER A 1 80 ? 20.238 13.732 -2.716 1.00 29.85 124 SER A C 1
ATOM 629 O O . SER A 1 80 ? 20.243 14.017 -3.919 1.00 31.21 124 SER A O 1
ATOM 632 N N . ASP A 1 81 ? 19.218 13.098 -2.138 1.00 25.32 125 ASP A N 1
ATOM 633 C CA . ASP A 1 81 ? 18.066 12.624 -2.904 1.00 22.45 125 ASP A CA 1
ATOM 634 C C . ASP A 1 81 ? 16.857 12.703 -1.978 1.00 20.90 125 ASP A C 1
ATOM 635 O O . ASP A 1 81 ? 16.617 11.791 -1.177 1.00 20.50 125 ASP A O 1
ATOM 640 N N . ALA A 1 82 ? 16.093 13.792 -2.107 1.00 21.73 126 ALA A N 1
ATOM 641 C CA . ALA A 1 82 ? 14.996 14.050 -1.179 1.00 25.52 126 ALA A CA 1
ATOM 642 C C . ALA A 1 82 ? 13.899 12.999 -1.290 1.00 20.97 126 ALA A C 1
ATOM 643 O O . ALA A 1 82 ? 13.364 12.551 -0.271 1.00 20.76 126 ALA A O 1
ATOM 645 N N . HIS A 1 83 ? 13.539 12.594 -2.512 1.00 18.10 127 HIS A N 1
ATOM 646 C CA . HIS A 1 83 ? 12.463 11.616 -2.647 1.00 17.57 127 HIS A CA 1
ATOM 647 C C . HIS A 1 83 ? 12.868 10.263 -2.073 1.00 19.13 127 HIS A C 1
ATOM 648 O O . HIS A 1 83 ? 12.058 9.590 -1.421 1.00 19.31 127 HIS A O 1
ATOM 655 N N . LEU A 1 84 ? 14.111 9.843 -2.314 1.00 17.16 128 LEU A N 1
ATOM 656 C CA . LEU A 1 84 ? 14.573 8.573 -1.761 1.00 18.48 128 LEU A CA 1
ATOM 657 C C . LEU A 1 84 ? 14.589 8.634 -0.241 1.00 16.25 128 LEU A C 1
ATOM 658 O O . LEU A 1 84 ? 14.138 7.702 0.440 1.00 17.17 128 LEU A O 1
ATOM 663 N N . ALA A 1 85 ? 15.090 9.739 0.305 1.00 16.76 129 ALA A N 1
ATOM 664 C CA . ALA A 1 85 ? 15.122 9.891 1.758 1.00 15.99 129 ALA A CA 1
ATOM 665 C C . ALA A 1 85 ? 13.723 9.785 2.354 1.00 24.39 129 ALA A C 1
ATOM 666 O O . ALA A 1 85 ? 13.523 9.111 3.375 1.00 22.88 129 ALA A O 1
ATOM 668 N N . ASP A 1 86 ? 12.737 10.440 1.728 1.00 17.65 130 ASP A N 1
ATOM 669 C CA . ASP A 1 86 ? 11.367 10.370 2.231 1.00 22.91 130 ASP A CA 1
ATOM 670 C C . ASP A 1 86 ? 10.794 8.966 2.082 1.00 24.93 130 ASP A C 1
ATOM 671 O O . ASP A 1 86 ? 10.040 8.505 2.946 1.00 22.58 130 ASP A O 1
ATOM 676 N N . THR A 1 87 ? 11.145 8.275 0.991 1.00 21.50 131 THR A N 1
ATOM 677 C CA . THR A 1 87 ? 10.643 6.930 0.731 1.00 19.06 131 THR A CA 1
ATOM 678 C C . THR A 1 87 ? 11.131 5.925 1.767 1.00 23.76 131 THR A C 1
ATOM 679 O O . THR A 1 87 ? 10.412 4.975 2.091 1.00 21.64 131 THR A O 1
ATOM 683 N N . MET A 1 88 ? 12.351 6.098 2.274 1.00 18.91 132 MET A N 1
ATOM 684 C CA . MET A 1 88 ? 12.893 5.126 3.217 1.00 20.53 132 MET A CA 1
ATOM 685 C C . MET A 1 88 ? 12.149 5.129 4.546 1.00 18.37 132 MET A C 1
ATOM 686 O O . MET A 1 88 ? 12.140 4.107 5.240 1.00 16.50 132 MET A O 1
ATOM 691 N N . ILE A 1 89 ? 11.535 6.253 4.927 1.00 17.31 133 ILE A N 1
ATOM 692 C CA . ILE A 1 89 ? 11.035 6.397 6.293 1.00 17.56 133 ILE A CA 1
ATOM 693 C C . ILE A 1 89 ? 9.913 5.397 6.536 1.00 20.76 133 ILE A C 1
ATOM 694 O O . ILE A 1 89 ? 8.970 5.290 5.739 1.00 19.62 133 ILE A O 1
ATOM 699 N N . GLY A 1 90 ? 10.011 4.658 7.643 1.00 17.81 134 GLY A N 1
ATOM 700 C CA . GLY A 1 90 ? 9.009 3.676 7.993 1.00 17.86 134 GLY A CA 1
ATOM 701 C C . GLY A 1 90 ? 9.135 2.331 7.309 1.00 21.07 134 GLY A C 1
ATOM 702 O O . GLY A 1 90 ? 8.372 1.418 7.644 1.00 22.62 134 GLY A O 1
ATOM 703 N N . LYS A 1 91 ? 10.076 2.164 6.383 1.00 19.42 135 LYS A N 1
ATOM 704 C CA . LYS A 1 91 ? 10.200 0.933 5.616 1.00 19.95 135 LYS A CA 1
ATOM 705 C C . LYS A 1 91 ? 11.052 -0.111 6.334 1.00 21.44 135 LYS A C 1
ATOM 706 O O . LYS A 1 91 ? 12.024 0.210 7.024 1.00 17.34 135 LYS A O 1
ATOM 712 N N . ALA A 1 92 ? 10.691 -1.375 6.139 1.00 19.74 136 ALA A N 1
ATOM 713 C CA . ALA A 1 92 ? 11.609 -2.455 6.470 1.00 21.08 136 ALA A CA 1
ATOM 714 C C . ALA A 1 92 ? 12.759 -2.458 5.469 1.00 20.16 136 ALA A C 1
ATOM 715 O O . ALA A 1 92 ? 12.577 -2.157 4.284 1.00 20.56 136 ALA A O 1
ATOM 717 N N . VAL A 1 93 ? 13.958 -2.780 5.948 1.00 15.64 137 VAL A N 1
ATOM 718 C CA . VAL A 1 93 ? 15.150 -2.762 5.113 1.00 16.74 137 VAL A CA 1
ATOM 719 C C . VAL A 1 93 ? 16.020 -3.966 5.436 1.00 19.12 137 VAL A C 1
ATOM 720 O O . VAL A 1 93 ? 15.913 -4.581 6.500 1.00 15.91 137 VAL A O 1
ATOM 724 N N . GLU A 1 94 ? 16.913 -4.276 4.502 1.00 15.83 138 GLU A N 1
ATOM 725 C CA . GLU A 1 94 ? 18.002 -5.216 4.718 1.00 17.76 138 GLU A CA 1
ATOM 726 C C . GLU A 1 94 ? 19.305 -4.447 4.564 1.00 20.25 138 GLU A C 1
ATOM 727 O O . GLU A 1 94 ? 19.592 -3.910 3.490 1.00 17.89 138 GLU A O 1
ATOM 733 N N . HIS A 1 95 ? 20.078 -4.383 5.642 1.00 17.18 139 HIS A N 1
ATOM 734 C CA . HIS A 1 95 ? 21.238 -3.510 5.752 1.00 17.66 139 HIS A CA 1
ATOM 735 C C . HIS A 1 95 ? 22.492 -4.377 5.805 1.00 18.55 139 HIS A C 1
ATOM 736 O O . HIS A 1 95 ? 22.630 -5.202 6.710 1.00 18.20 139 HIS A O 1
ATOM 743 N N . MET A 1 96 ? 23.400 -4.189 4.839 1.00 19.44 140 MET A N 1
ATOM 744 C CA . MET A 1 96 ? 24.605 -5.008 4.715 1.00 21.77 140 MET A CA 1
ATOM 745 C C . MET A 1 96 ? 25.741 -4.458 5.563 1.00 19.97 140 MET A C 1
ATOM 746 O O . MET A 1 96 ? 26.045 -3.265 5.496 1.00 24.39 140 MET A O 1
ATOM 751 N N . PHE A 1 97 ? 26.408 -5.339 6.307 1.00 23.86 141 PHE A N 1
ATOM 752 C CA . PHE A 1 97 ? 27.548 -4.970 7.142 1.00 25.54 141 PHE A CA 1
ATOM 753 C C . PHE A 1 97 ? 28.717 -5.894 6.827 1.00 39.10 141 PHE A C 1
ATOM 754 O O . PHE A 1 97 ? 28.590 -7.117 6.933 1.00 40.94 141 PHE A O 1
ATOM 762 N N . GLU A 1 98 ? 29.847 -5.312 6.433 1.00 46.06 142 GLU A N 1
ATOM 763 C CA . GLU A 1 98 ? 31.065 -6.077 6.193 1.00 59.32 142 GLU A CA 1
ATOM 764 C C . GLU A 1 98 ? 31.756 -6.391 7.517 1.00 56.38 142 GLU A C 1
ATOM 765 O O . GLU A 1 98 ? 31.611 -5.661 8.500 1.00 57.04 142 GLU A O 1
ATOM 771 N N . THR A 1 99 ? 32.506 -7.491 7.540 1.00 61.46 143 THR A N 1
ATOM 772 C CA . THR A 1 99 ? 33.109 -7.982 8.774 1.00 66.54 143 THR A CA 1
ATOM 773 C C . THR A 1 99 ? 34.610 -8.202 8.577 1.00 72.79 143 THR A C 1
ATOM 774 O O . THR A 1 99 ? 35.235 -7.675 7.648 1.00 72.32 143 THR A O 1
ATOM 778 N N . GLU A 1 100 ? 35.194 -9.006 9.470 1.00 77.19 144 GLU A N 1
ATOM 779 C CA . GLU A 1 100 ? 36.630 -9.277 9.459 1.00 76.19 144 GLU A CA 1
ATOM 780 C C . GLU A 1 100 ? 37.055 -9.957 8.162 1.00 78.51 144 GLU A C 1
ATOM 781 O O . GLU A 1 100 ? 37.965 -9.492 7.463 1.00 80.47 144 GLU A O 1
ATOM 787 N N . ASP A 1 101 ? 36.404 -11.075 7.833 1.00 75.18 145 ASP A N 1
ATOM 788 C CA . ASP A 1 101 ? 36.714 -11.823 6.621 1.00 72.49 145 ASP A CA 1
ATOM 789 C C . ASP A 1 101 ? 36.540 -10.987 5.358 1.00 73.05 145 ASP A C 1
ATOM 790 O O . ASP A 1 101 ? 37.100 -11.334 4.311 1.00 75.39 145 ASP A O 1
ATOM 795 N N . GLY A 1 102 ? 35.820 -9.873 5.440 1.00 71.00 146 GLY A N 1
ATOM 796 C CA . GLY A 1 102 ? 35.215 -9.296 4.266 1.00 69.81 146 GLY A CA 1
ATOM 797 C C . GLY A 1 102 ? 33.897 -9.938 3.908 1.00 69.56 146 GLY A C 1
ATOM 798 O O . GLY A 1 102 ? 33.243 -9.495 2.955 1.00 68.87 146 GLY A O 1
ATOM 799 N N . SER A 1 103 ? 33.506 -10.987 4.627 1.00 67.24 147 SER A N 1
ATOM 800 C CA . SER A 1 103 ? 32.153 -11.507 4.536 1.00 65.70 147 SER A CA 1
ATOM 801 C C . SER A 1 103 ? 31.159 -10.419 4.921 1.00 61.48 147 SER A C 1
ATOM 802 O O . SER A 1 103 ? 31.375 -9.663 5.872 1.00 57.67 147 SER A O 1
ATOM 805 N N . LYS A 1 104 ? 30.070 -10.335 4.167 1.00 55.41 148 LYS A N 1
ATOM 806 C CA . LYS A 1 104 ? 29.070 -9.290 4.334 1.00 54.11 148 LYS A CA 1
ATOM 807 C C . LYS A 1 104 ? 27.772 -9.915 4.830 1.00 47.81 148 LYS A C 1
ATOM 808 O O . LYS A 1 104 ? 27.226 -10.813 4.180 1.00 49.77 148 LYS A O 1
ATOM 814 N N . ASP A 1 105 ? 27.276 -9.427 5.966 1.00 39.88 149 ASP A N 1
ATOM 815 C CA . ASP A 1 105 ? 26.077 -9.947 6.611 1.00 42.71 149 ASP A CA 1
ATOM 816 C C . ASP A 1 105 ? 24.918 -8.972 6.444 1.00 35.97 149 ASP A C 1
ATOM 817 O O . ASP A 1 105 ? 25.105 -7.758 6.545 1.00 27.66 149 ASP A O 1
ATOM 822 N N . GLU A 1 106 ? 23.719 -9.509 6.207 1.00 33.32 150 GLU A N 1
ATOM 823 C CA . GLU A 1 106 ? 22.510 -8.714 6.003 1.00 30.59 150 GLU A CA 1
ATOM 824 C C . GLU A 1 106 ? 21.685 -8.706 7.285 1.00 25.10 150 GLU A C 1
ATOM 825 O O . GLU A 1 106 ? 21.302 -9.767 7.781 1.00 28.85 150 GLU A O 1
ATOM 831 N N . TRP A 1 107 ? 21.397 -7.518 7.813 1.00 20.49 151 TRP A N 1
ATOM 832 C CA . TRP A 1 107 ? 20.592 -7.373 9.023 1.00 15.70 151 TRP A CA 1
ATOM 833 C C . TRP A 1 107 ? 19.243 -6.759 8.680 1.00 18.48 151 TRP A C 1
ATOM 834 O O . TRP A 1 107 ? 19.181 -5.722 8.017 1.00 17.93 151 TRP A O 1
ATOM 845 N N . ARG A 1 108 ? 18.167 -7.395 9.130 1.00 17.30 152 ARG A N 1
ATOM 846 C CA . ARG A 1 108 ? 16.834 -6.855 8.905 1.00 15.01 152 ARG A CA 1
ATOM 847 C C . ARG A 1 108 ? 16.563 -5.730 9.902 1.00 15.47 152 ARG A C 1
ATOM 848 O O . ARG A 1 108 ? 16.815 -5.880 11.104 1.00 15.77 152 ARG A O 1
ATOM 856 N N . GLY A 1 109 ? 16.067 -4.600 9.402 1.00 15.95 153 GLY A N 1
ATOM 857 C CA . GLY A 1 109 ? 15.797 -3.473 10.276 1.00 14.00 153 GLY A CA 1
ATOM 858 C C . GLY A 1 109 ? 14.626 -2.640 9.803 1.00 18.17 153 GLY A C 1
ATOM 859 O O . GLY A 1 109 ? 13.916 -3.032 8.866 1.00 15.67 153 GLY A O 1
ATOM 860 N N . MET A 1 110 ? 14.419 -1.491 10.444 1.00 13.88 154 MET A N 1
ATOM 861 C CA . MET A 1 110 ? 13.357 -0.562 10.077 1.00 14.13 154 MET A CA 1
ATOM 862 C C . MET A 1 110 ? 13.901 0.855 10.138 1.00 14.90 154 MET A C 1
ATOM 863 O O . MET A 1 110 ? 14.497 1.243 11.146 1.00 13.33 154 MET A O 1
ATOM 868 N N . VAL A 1 111 ? 13.720 1.621 9.068 1.00 13.30 155 VAL A N 1
ATOM 869 C CA . VAL A 1 111 ? 14.113 3.025 9.085 1.00 12.81 155 VAL A CA 1
ATOM 870 C C . VAL A 1 111 ? 13.027 3.817 9.803 1.00 13.84 155 VAL A C 1
ATOM 871 O O . VAL A 1 111 ? 11.847 3.735 9.445 1.00 15.13 155 VAL A O 1
ATOM 875 N N . LEU A 1 112 ? 13.418 4.568 10.832 1.00 11.75 156 LEU A N 1
ATOM 876 C CA . LEU A 1 112 ? 12.462 5.199 11.737 1.00 13.27 156 LEU A CA 1
ATOM 877 C C . LEU A 1 112 ? 12.139 6.645 11.383 1.00 15.13 156 LEU A C 1
ATOM 878 O O . LEU A 1 112 ? 10.974 7.055 11.475 1.00 15.67 156 LEU A O 1
ATOM 883 N N . ALA A 1 113 ? 13.142 7.428 11.001 1.00 12.66 157 ALA A N 1
ATOM 884 C CA . ALA A 1 113 ? 13.004 8.874 10.878 1.00 12.99 157 ALA A CA 1
ATOM 885 C C . ALA A 1 113 ? 14.317 9.420 10.354 1.00 15.45 157 ALA A C 1
ATOM 886 O O . ALA A 1 113 ? 15.360 8.773 10.463 1.00 12.75 157 ALA A O 1
ATOM 888 N N . ARG A 1 114 ? 14.256 10.623 9.786 1.00 12.07 158 ARG A N 1
ATOM 889 C CA . ARG A 1 114 ? 15.468 11.402 9.623 1.00 13.09 158 ARG A CA 1
ATOM 890 C C . ARG A 1 114 ? 15.926 11.879 10.993 1.00 15.71 158 ARG A C 1
ATOM 891 O O . ARG A 1 114 ? 15.110 12.266 11.831 1.00 17.55 158 ARG A O 1
ATOM 899 N N . ALA A 1 115 ? 17.228 11.832 11.231 1.00 13.23 159 ALA A N 1
ATOM 900 C CA . ALA A 1 115 ? 17.741 12.319 12.507 1.00 14.51 159 ALA A CA 1
ATOM 901 C C . ALA A 1 115 ? 17.603 13.838 12.583 1.00 14.89 159 ALA A C 1
ATOM 902 O O . ALA A 1 115 ? 17.779 14.529 11.574 1.00 15.30 159 ALA A O 1
ATOM 904 N N . PRO A 1 116 ? 17.261 14.385 13.744 1.00 14.24 160 PRO A N 1
ATOM 905 C CA . PRO A 1 116 ? 17.316 15.841 13.915 1.00 16.91 160 PRO A CA 1
ATOM 906 C C . PRO A 1 116 ? 18.761 16.312 13.905 1.00 16.03 160 PRO A C 1
ATOM 907 O O . PRO A 1 116 ? 19.688 15.549 14.184 1.00 14.83 160 PRO A O 1
ATOM 911 N N . VAL A 1 117 ? 18.943 17.582 13.534 1.00 15.01 161 VAL A N 1
ATOM 912 C CA . VAL A 1 117 ? 20.238 18.269 13.520 1.00 16.03 161 VAL A CA 1
ATOM 913 C C . VAL A 1 117 ? 21.163 17.718 12.439 1.00 18.61 161 VAL A C 1
ATOM 914 O O . VAL A 1 117 ? 21.589 18.453 11.541 1.00 15.32 161 VAL A O 1
ATOM 918 N N . MET A 1 118 ? 21.524 16.439 12.536 1.00 15.19 162 MET A N 1
ATOM 919 C CA . MET A 1 118 ? 22.355 15.800 11.512 1.00 14.75 162 MET A CA 1
ATOM 920 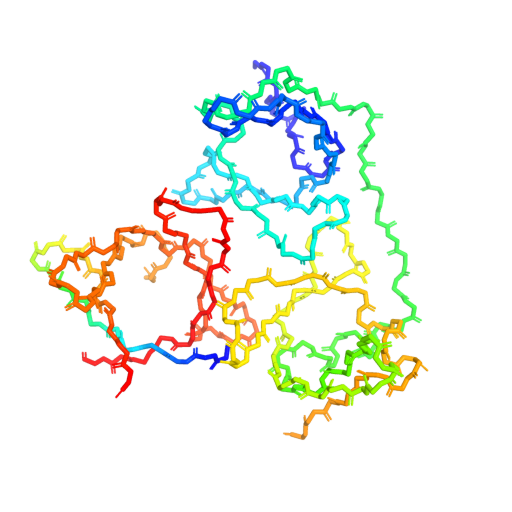C C . MET A 1 118 ? 21.412 15.234 10.456 1.00 15.08 162 MET A C 1
ATOM 921 O O . MET A 1 118 ? 21.113 14.040 10.405 1.00 14.02 162 MET A O 1
ATOM 926 N N . ASN A 1 119 ? 20.932 16.129 9.590 1.00 16.48 163 ASN A N 1
ATOM 927 C CA . ASN A 1 119 ? 19.766 15.817 8.770 1.00 19.20 163 ASN A CA 1
ATOM 928 C C . ASN A 1 119 ? 20.071 14.938 7.562 1.00 18.42 163 ASN A C 1
ATOM 929 O O . ASN A 1 119 ? 19.136 14.582 6.841 1.00 24.12 163 ASN A O 1
ATOM 934 N N . THR A 1 120 ? 21.328 14.593 7.296 1.00 17.40 164 THR A N 1
ATOM 935 C CA . THR A 1 120 ? 21.615 13.572 6.297 1.00 17.50 164 THR A CA 1
ATOM 936 C C . THR A 1 120 ? 21.772 12.186 6.925 1.00 20.79 164 THR A C 1
ATOM 937 O O . THR A 1 120 ? 22.108 11.225 6.226 1.00 17.28 164 THR A O 1
ATOM 941 N N . TRP A 1 121 ? 21.526 12.066 8.225 1.00 15.67 165 TRP A N 1
ATOM 942 C CA . TRP A 1 121 ? 21.565 10.793 8.925 1.00 11.80 165 TRP A CA 1
ATOM 943 C C . TRP A 1 121 ? 20.150 10.324 9.238 1.00 12.60 165 TRP A C 1
ATOM 944 O O . TRP A 1 121 ? 19.211 11.122 9.318 1.00 13.48 165 TRP A O 1
ATOM 955 N N . PHE A 1 122 ? 20.014 9.012 9.434 1.00 14.02 166 PHE A N 1
ATOM 956 C CA . PHE A 1 122 ? 18.722 8.373 9.649 1.00 12.30 166 PHE A CA 1
ATOM 957 C C . PHE A 1 122 ? 18.739 7.554 10.929 1.00 10.20 166 PHE A C 1
ATOM 958 O O . PHE A 1 122 ? 19.699 6.834 11.197 1.00 11.95 166 PHE A O 1
ATOM 966 N N . TYR A 1 123 ? 17.647 7.643 11.682 1.00 11.14 167 TYR A N 1
ATOM 967 C CA . TYR A 1 123 ? 17.375 6.710 12.770 1.00 10.87 167 TYR A CA 1
ATOM 968 C C . TYR A 1 123 ? 16.981 5.352 12.199 1.00 11.28 167 TYR A C 1
ATOM 969 O O . TYR A 1 123 ? 16.108 5.267 11.332 1.00 13.19 167 TYR A O 1
ATOM 978 N N . ILE A 1 124 ? 17.590 4.283 12.711 1.00 11.36 168 ILE A N 1
ATOM 979 C CA . ILE A 1 124 ? 17.271 2.937 12.246 1.00 10.98 168 ILE A CA 1
ATOM 980 C C . ILE A 1 124 ? 17.448 1.983 13.421 1.00 13.08 168 ILE A C 1
ATOM 981 O O . ILE A 1 124 ? 18.289 2.198 14.300 1.00 12.55 168 ILE A O 1
ATOM 986 N N . THR A 1 125 ? 16.613 0.947 13.462 1.00 10.65 169 THR A N 1
ATOM 987 C CA . THR A 1 125 ? 16.752 -0.103 14.472 1.00 11.65 169 THR A CA 1
ATOM 988 C C . THR A 1 125 ? 16.669 -1.459 13.779 1.00 13.73 169 THR A C 1
ATOM 989 O O . THR A 1 125 ? 16.295 -1.559 12.606 1.00 13.43 169 THR A O 1
ATOM 993 N N . TYR A 1 126 ? 17.023 -2.520 14.503 1.00 13.25 170 TYR A N 1
ATOM 994 C CA . TYR A 1 126 ? 17.153 -3.837 13.901 1.00 11.81 170 TYR A CA 1
ATOM 995 C C . TYR A 1 126 ? 16.333 -4.868 14.661 1.00 12.64 170 TYR A C 1
ATOM 996 O O . TYR A 1 126 ? 16.145 -4.762 15.876 1.00 14.92 170 TYR A O 1
ATOM 1005 N N . GLU A 1 127 ? 15.843 -5.868 13.921 1.00 13.79 171 GLU A N 1
ATOM 1006 C CA . GLU A 1 127 ? 15.054 -6.939 14.529 1.00 16.40 171 GLU A CA 1
ATOM 1007 C C . GLU A 1 127 ? 15.847 -7.681 15.593 1.00 12.73 171 GLU A C 1
ATOM 1008 O O . GLU A 1 127 ? 15.306 -8.027 16.654 1.00 1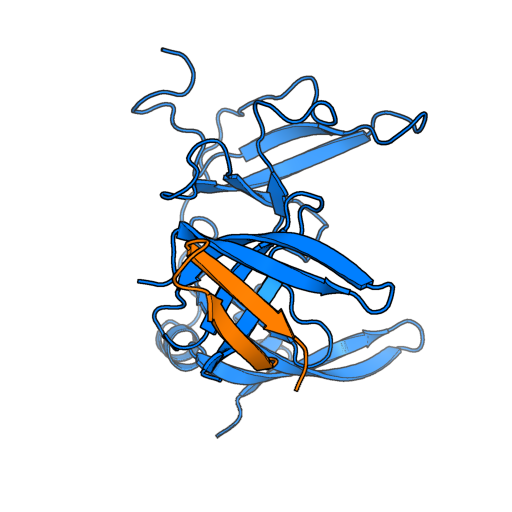5.08 171 GLU A O 1
ATOM 1014 N N . LYS A 1 128 ? 17.125 -7.951 15.323 1.00 14.25 172 LYS A N 1
ATOM 1015 C CA . LYS A 1 128 ? 17.966 -8.674 16.273 1.00 12.96 172 LYS A CA 1
ATOM 1016 C C . LYS A 1 128 ? 18.619 -7.772 17.312 1.00 13.64 172 LYS A C 1
ATOM 1017 O O . LYS A 1 128 ? 19.125 -8.282 18.318 1.00 16.57 172 LYS A O 1
ATOM 1023 N N . ASP A 1 129 ? 18.645 -6.458 17.098 1.00 13.72 173 ASP A N 1
ATOM 1024 C CA . ASP A 1 129 ? 19.305 -5.533 18.019 1.00 13.27 173 ASP A CA 1
ATOM 1025 C C . ASP A 1 129 ? 18.425 -4.301 18.128 1.00 13.74 173 ASP A C 1
ATOM 1026 O O . ASP A 1 129 ? 18.630 -3.304 17.420 1.00 12.25 173 ASP A O 1
ATOM 1031 N N . PRO A 1 130 ? 17.425 -4.335 19.005 1.00 11.47 174 PRO A N 1
ATOM 1032 C CA . PRO A 1 130 ? 16.364 -3.314 18.993 1.00 15.18 174 PRO A CA 1
ATOM 1033 C C . PRO A 1 130 ? 16.720 -2.065 19.800 1.00 12.69 174 PRO A C 1
ATOM 1034 O O . PRO A 1 130 ? 15.986 -1.645 20.699 1.00 12.78 174 PRO A O 1
ATOM 1038 N N . VAL A 1 131 ? 17.845 -1.442 19.454 1.00 13.46 175 VAL A N 1
ATOM 1039 C CA . VAL A 1 131 ? 18.160 -0.127 19.993 1.00 10.39 175 VAL A CA 1
ATOM 1040 C C . VAL A 1 131 ? 18.320 0.830 18.822 1.00 13.22 175 VAL A C 1
ATOM 1041 O O . VAL A 1 131 ? 18.216 0.430 17.656 1.00 12.42 175 VAL A O 1
ATOM 1045 N N . LEU A 1 132 ? 18.567 2.095 19.129 1.00 10.89 176 LEU A N 1
ATOM 1046 C CA . LEU A 1 132 ? 18.534 3.160 18.132 1.00 9.58 176 LEU A CA 1
ATOM 1047 C C . LEU A 1 132 ? 19.923 3.356 17.548 1.00 11.92 176 LEU A C 1
ATOM 1048 O O . LEU A 1 132 ? 20.857 3.734 18.269 1.00 11.88 176 LEU A O 1
ATOM 1053 N N . TYR A 1 133 ? 20.051 3.124 16.245 1.00 10.90 177 TYR A N 1
ATOM 1054 C CA . TYR A 1 133 ? 21.275 3.362 15.496 1.00 10.18 177 TYR A CA 1
ATOM 1055 C C . TYR A 1 133 ? 21.089 4.565 14.584 1.00 11.42 177 TYR A C 1
ATOM 1056 O O . TYR A 1 133 ? 19.966 4.998 14.315 1.00 11.50 177 TYR A O 1
ATOM 1065 N N . MET A 1 134 ? 22.207 5.083 14.081 1.00 12.16 178 MET A N 1
ATOM 1066 C CA . MET A 1 134 ? 22.181 6.265 13.234 1.00 12.23 178 MET A CA 1
ATOM 1067 C C . MET A 1 134 ? 23.212 6.098 12.134 1.00 12.03 178 MET A C 1
ATOM 1068 O O . MET A 1 134 ? 24.395 5.922 12.426 1.00 12.21 178 MET A O 1
ATOM 1073 N N . TYR A 1 135 ? 22.769 6.148 10.876 1.00 12.88 179 TYR A N 1
ATOM 1074 C CA . TYR A 1 135 ? 23.670 5.984 9.742 1.00 13.66 179 TYR A CA 1
ATOM 1075 C C . TYR A 1 135 ? 23.249 6.903 8.605 1.00 11.89 179 TYR A C 1
ATOM 1076 O O . TYR A 1 135 ? 22.081 7.281 8.483 1.00 12.67 179 TYR A O 1
ATOM 1085 N N . GLN A 1 136 ? 24.221 7.235 7.751 1.00 14.72 180 GLN A N 1
ATOM 1086 C CA . GLN A 1 136 ? 23.952 7.971 6.511 1.00 15.74 180 GLN A CA 1
ATOM 1087 C C . GLN A 1 136 ? 23.460 6.971 5.465 1.00 15.64 180 GLN A C 1
ATOM 1088 O O . GLN A 1 136 ? 24.203 6.490 4.603 1.00 15.57 180 GLN A O 1
ATOM 1094 N N . LEU A 1 137 ? 22.167 6.653 5.551 1.00 12.67 181 LEU A N 1
ATOM 1095 C CA . LEU A 1 137 ? 21.626 5.537 4.785 1.00 11.67 181 LEU A CA 1
ATOM 1096 C C . LEU A 1 137 ? 21.600 5.790 3.283 1.00 14.78 181 LEU A C 1
ATOM 1097 O O . LEU A 1 137 ? 21.552 4.823 2.517 1.00 14.73 181 LEU A O 1
ATOM 1102 N N . LEU A 1 138 ? 21.608 7.046 2.839 1.00 14.53 182 LEU A N 1
ATOM 1103 C CA . LEU A 1 138 ? 21.664 7.278 1.395 1.00 18.42 182 LEU A CA 1
ATOM 1104 C C . LEU A 1 138 ? 23.014 6.852 0.829 1.00 19.68 182 LEU A C 1
ATOM 1105 O O . LEU A 1 138 ? 23.091 6.339 -0.296 1.00 17.84 182 LEU A O 1
ATOM 1110 N N . ASP A 1 139 ? 24.089 7.047 1.597 1.00 15.98 183 ASP A N 1
ATOM 1111 C CA . ASP A 1 139 ? 25.396 6.538 1.190 1.00 19.58 183 ASP A CA 1
ATOM 1112 C C . ASP A 1 139 ? 25.395 5.017 1.103 1.00 21.15 183 ASP A C 1
ATOM 1113 O O . ASP A 1 139 ? 25.863 4.440 0.112 1.00 21.09 183 ASP A O 1
ATOM 1118 N N . ASP A 1 140 ? 24.909 4.345 2.152 1.00 15.39 184 ASP A N 1
ATOM 1119 C CA . ASP A 1 140 ? 24.834 2.892 2.116 1.00 14.76 184 ASP A CA 1
ATOM 1120 C C . ASP A 1 140 ? 23.988 2.406 0.941 1.00 17.82 184 ASP A C 1
ATOM 1121 O O . ASP A 1 140 ? 24.341 1.426 0.267 1.00 17.54 184 ASP A O 1
ATOM 1126 N N . TYR A 1 141 ? 22.858 3.066 0.691 1.00 15.79 185 TYR A N 1
ATOM 1127 C CA . TYR A 1 141 ? 22.023 2.688 -0.447 1.00 17.00 185 TYR A CA 1
ATOM 1128 C C . TYR A 1 141 ? 22.802 2.824 -1.755 1.00 19.41 185 TYR A C 1
ATOM 1129 O O . TYR A 1 141 ? 22.812 1.908 -2.589 1.00 19.58 185 TYR A O 1
ATOM 1138 N N . LYS A 1 142 ? 23.486 3.957 -1.933 1.00 17.79 186 LYS A N 1
ATOM 1139 C CA . LYS A 1 142 ? 24.257 4.194 -3.155 1.00 21.98 186 LYS A CA 1
ATOM 1140 C C . LYS A 1 142 ? 25.321 3.124 -3.373 1.00 24.45 186 LYS A C 1
ATOM 1141 O O . LYS A 1 142 ? 25.605 2.751 -4.522 1.00 22.06 186 LYS A O 1
ATOM 1147 N N . GLU A 1 143 ? 25.905 2.604 -2.294 1.00 21.18 187 GLU A N 1
ATOM 1148 C CA . GLU A 1 143 ? 26.955 1.596 -2.386 1.00 21.08 187 GLU A CA 1
ATOM 1149 C C . GLU A 1 143 ? 26.416 0.182 -2.516 1.00 20.94 187 GLU A C 1
ATOM 1150 O O . GLU A 1 143 ? 27.210 -0.764 -2.532 1.00 23.24 187 GLU A O 1
ATOM 1156 N N . GLY A 1 144 ? 25.100 0.011 -2.608 1.00 16.84 188 GLY A N 1
ATOM 1157 C CA . GLY A 1 144 ? 24.524 -1.309 -2.736 1.00 17.71 188 GLY A CA 1
ATOM 1158 C C . GLY A 1 144 ? 24.383 -2.063 -1.433 1.00 24.43 188 GLY A C 1
ATOM 1159 O O . GLY A 1 144 ? 24.192 -3.282 -1.454 1.00 20.64 188 GLY A O 1
ATOM 1160 N N . ASP A 1 145 ? 24.463 -1.376 -0.293 1.00 21.55 189 ASP A N 1
ATOM 1161 C CA . ASP A 1 145 ? 24.449 -2.031 1.009 1.00 20.12 189 ASP A CA 1
ATOM 1162 C C . ASP A 1 145 ? 23.121 -1.884 1.739 1.00 24.24 189 ASP A C 1
ATOM 1163 O O . ASP A 1 145 ? 23.040 -2.210 2.930 1.00 19.78 189 ASP A O 1
ATOM 1168 N N . LEU A 1 146 ? 22.069 -1.443 1.050 1.00 19.09 190 LEU A N 1
ATOM 1169 C CA . LEU A 1 146 ? 20.769 -1.262 1.689 1.00 18.52 190 LEU A CA 1
ATOM 1170 C C . LEU A 1 146 ? 19.673 -1.585 0.690 1.00 21.74 190 LEU A C 1
ATOM 1171 O O . LEU A 1 146 ? 19.606 -0.967 -0.380 1.00 20.39 190 LEU A O 1
ATOM 1176 N N . ARG A 1 147 ? 18.822 -2.544 1.038 1.00 18.94 191 ARG A N 1
ATOM 1177 C CA . ARG A 1 147 ? 17.662 -2.912 0.233 1.00 22.54 191 ARG A CA 1
ATOM 1178 C C . ARG A 1 147 ? 16.401 -2.474 0.963 1.00 20.88 191 ARG A C 1
ATOM 1179 O O . ARG A 1 147 ? 16.239 -2.773 2.149 1.00 20.17 191 ARG A O 1
ATOM 1187 N N . ILE A 1 148 ? 15.514 -1.774 0.261 1.00 22.41 192 ILE A N 1
ATOM 1188 C CA . ILE A 1 148 ? 14.247 -1.328 0.835 1.00 21.91 192 ILE A CA 1
ATOM 1189 C C . ILE A 1 148 ? 13.197 -2.386 0.531 1.00 30.25 192 ILE A C 1
ATOM 1190 O O . ILE A 1 148 ? 12.984 -2.733 -0.636 1.00 24.24 192 ILE A O 1
ATOM 1195 N N . MET A 1 149 ? 12.523 -2.883 1.572 1.00 23.23 193 MET A N 1
ATOM 1196 C CA . MET A 1 149 ? 11.554 -3.953 1.386 1.00 29.26 193 MET A CA 1
ATOM 1197 C C . MET A 1 149 ? 10.195 -3.400 0.954 1.00 37.73 193 MET A C 1
ATOM 1198 O O . MET A 1 149 ? 9.808 -2.296 1.349 1.00 33.96 193 MET A O 1
ATOM 1203 N N . PRO A 1 150 ? 9.448 -4.158 0.134 1.00 46.10 194 PRO A N 1
ATOM 1204 C CA . PRO A 1 150 ? 8.106 -3.770 -0.323 1.00 46.09 194 PRO A CA 1
ATOM 1205 C C . PRO A 1 150 ? 7.090 -3.665 0.815 1.00 45.59 194 PRO A C 1
ATOM 1206 O O . PRO A 1 150 ? 7.211 -4.396 1.799 1.00 44.81 194 PRO A O 1
ATOM 1210 N N . SER A 1 168 ? -1.588 8.990 25.912 1.00 39.80 212 SER A N 1
ATOM 1211 C CA . SER A 1 168 ? -0.306 8.794 25.240 1.00 35.22 212 SER A CA 1
ATOM 1212 C C . SER A 1 168 ? 0.636 7.973 26.095 1.00 36.83 212 SER A C 1
ATOM 1213 O O . SER A 1 168 ? 0.781 8.235 27.298 1.00 38.34 212 SER A O 1
ATOM 1216 N N . LEU A 1 169 ? 1.289 6.981 25.481 1.00 35.50 213 LEU A N 1
ATOM 1217 C CA . LEU A 1 169 ? 2.275 6.207 26.225 1.00 23.31 213 LEU A CA 1
ATOM 1218 C C . LEU A 1 169 ? 3.542 7.008 26.500 1.00 20.47 213 LEU A C 1
ATOM 1219 O O . LEU A 1 169 ? 4.263 6.689 27.445 1.00 21.86 213 LEU A O 1
ATOM 1224 N N . VAL A 1 170 ? 3.827 8.050 25.714 1.00 24.16 214 VAL A N 1
ATOM 1225 C CA . VAL A 1 170 ? 5.036 8.831 25.955 1.00 18.21 214 VAL A CA 1
ATOM 1226 C C . VAL A 1 170 ? 4.946 9.509 27.315 1.00 20.29 214 VAL A C 1
ATOM 1227 O O . VAL A 1 170 ? 3.955 10.175 27.631 1.00 25.76 214 VAL A O 1
ATOM 1231 N N . GLY A 1 171 ? 5.985 9.340 28.130 1.00 17.73 215 GLY A N 1
ATOM 1232 C CA . GLY A 1 171 ? 5.997 9.828 29.496 1.00 20.74 215 GLY A CA 1
ATOM 1233 C C . GLY A 1 171 ? 5.674 8.784 30.547 1.00 19.68 215 GLY A C 1
ATOM 1234 O O . GLY A 1 171 ? 5.918 9.031 31.736 1.00 23.64 215 GLY A O 1
ATOM 1235 N N . LYS A 1 172 ? 5.140 7.633 30.148 1.00 21.65 216 LYS A N 1
ATOM 1236 C CA . LYS A 1 172 ? 4.790 6.595 31.110 1.00 19.44 216 LYS A CA 1
ATOM 1237 C C . LYS A 1 172 ? 6.031 5.875 31.621 1.00 20.26 216 LYS A C 1
ATOM 1238 O O . LYS A 1 172 ? 6.983 5.629 30.873 1.00 15.72 216 LYS A O 1
ATOM 1244 N N . GLN A 1 173 ? 6.003 5.518 32.903 1.00 16.49 217 GLN A N 1
ATOM 1245 C CA . GLN A 1 173 ? 7.000 4.612 33.455 1.00 16.17 217 GLN A CA 1
ATOM 1246 C C . GLN A 1 173 ? 6.789 3.215 32.894 1.00 15.69 217 GLN A C 1
ATOM 1247 O O . GLN A 1 173 ? 5.651 2.785 32.676 1.00 18.84 217 GLN A O 1
ATOM 1253 N N . VAL A 1 174 ? 7.892 2.500 32.663 1.00 15.25 218 VAL A N 1
ATOM 1254 C CA . VAL A 1 174 ? 7.823 1.118 32.210 1.00 14.25 218 VAL A CA 1
ATOM 1255 C C . VAL A 1 174 ? 8.549 0.240 33.214 1.00 15.30 218 VAL A C 1
ATOM 1256 O O . VAL A 1 174 ? 9.417 0.690 33.973 1.00 17.55 218 VAL A O 1
ATOM 1260 N N . GLU A 1 175 ? 8.172 -1.034 33.208 1.00 15.11 219 GLU A N 1
ATOM 1261 C CA . GLU A 1 175 ? 8.851 -2.072 33.977 1.00 12.92 219 GLU A CA 1
ATOM 1262 C C . GLU A 1 175 ? 8.970 -3.284 33.066 1.00 13.61 219 GLU A C 1
ATOM 1263 O O . GLU A 1 175 ? 7.950 -3.863 32.682 1.00 15.27 219 GLU A O 1
ATOM 1269 N N . TYR A 1 176 ? 10.202 -3.660 32.717 1.00 14.41 220 TYR A N 1
ATOM 1270 C CA . TYR A 1 176 ? 10.441 -4.865 31.934 1.00 12.70 220 TYR A CA 1
ATOM 1271 C C . TYR A 1 176 ? 10.696 -6.041 32.867 1.00 14.28 220 TYR A C 1
ATOM 1272 O O . TYR A 1 176 ? 11.490 -5.935 33.803 1.00 14.25 220 TYR A O 1
ATOM 1281 N N . ALA A 1 177 ? 10.045 -7.171 32.587 1.00 15.11 221 ALA A N 1
ATOM 1282 C CA . ALA A 1 177 ? 10.111 -8.339 33.471 1.00 15.02 221 ALA A CA 1
ATOM 1283 C C . ALA A 1 177 ? 11.373 -9.144 33.164 1.00 13.38 221 ALA A C 1
ATOM 1284 O O . ALA A 1 177 ? 11.399 -9.949 32.231 1.00 17.16 221 ALA A O 1
ATOM 1286 N N . LYS A 1 178 ? 12.428 -8.933 33.947 1.00 14.95 222 LYS A N 1
ATOM 1287 C CA . LYS A 1 178 ? 13.657 -9.690 33.737 1.00 16.51 222 LYS A CA 1
ATOM 1288 C C . LYS A 1 178 ? 13.472 -11.140 34.175 1.00 17.60 222 LYS A C 1
ATOM 1289 O O . LYS A 1 178 ? 12.609 -11.466 34.992 1.00 14.49 222 LYS A O 1
ATOM 1295 N N . GLU A 1 179 ? 14.300 -12.021 33.606 1.00 13.95 223 GLU A N 1
ATOM 1296 C CA . GLU A 1 179 ? 14.137 -13.448 33.870 1.00 15.92 223 GLU A CA 1
ATOM 1297 C C . GLU A 1 179 ? 14.385 -13.779 35.335 1.00 16.83 223 GLU A C 1
ATOM 1298 O O . GLU A 1 179 ? 13.796 -14.734 35.858 1.00 18.42 223 GLU A O 1
ATOM 1304 N N . ASP A 1 180 ? 15.234 -13.008 36.019 1.00 16.82 224 ASP A N 1
ATOM 1305 C CA . ASP A 1 180 ? 15.526 -13.301 37.417 1.00 15.63 224 ASP A CA 1
ATOM 1306 C C . ASP A 1 180 ? 14.411 -12.865 38.364 1.00 19.06 224 ASP A C 1
ATOM 1307 O O . ASP A 1 180 ? 14.556 -13.028 39.579 1.00 20.17 224 ASP A O 1
ATOM 1312 N N . GLY A 1 181 ? 13.303 -12.348 37.843 1.00 17.15 225 GLY A N 1
ATOM 1313 C CA . GLY A 1 181 ? 12.184 -11.917 38.651 1.00 16.76 225 GLY A CA 1
ATOM 1314 C C . GLY A 1 181 ? 12.169 -10.439 38.987 1.00 17.65 225 GLY A C 1
ATOM 1315 O O . GLY A 1 181 ? 11.149 -9.947 39.483 1.00 16.86 225 GLY A O 1
ATOM 1316 N N . SER A 1 182 ? 13.248 -9.715 38.711 1.00 15.71 226 SER A N 1
ATOM 1317 C CA . SER A 1 182 ? 13.281 -8.286 38.987 1.00 15.42 226 SER A CA 1
ATOM 1318 C C . SER A 1 182 ? 12.647 -7.516 37.831 1.00 17.21 226 SER A C 1
ATOM 1319 O O . SER A 1 182 ? 12.425 -8.053 36.742 1.00 14.89 226 SER A O 1
ATOM 1322 N N . LYS A 1 183 ? 12.360 -6.236 38.071 1.00 13.88 227 LYS A N 1
ATOM 1323 C CA . LYS A 1 183 ? 11.739 -5.379 37.067 1.00 15.77 227 LYS A CA 1
ATOM 1324 C C . LYS A 1 183 ? 12.693 -4.251 36.704 1.00 17.82 227 LYS A C 1
ATOM 1325 O O . LYS A 1 183 ? 13.168 -3.526 37.582 1.00 18.10 227 LYS A O 1
ATOM 1331 N N . ARG A 1 184 ? 12.967 -4.102 35.413 1.00 14.64 228 ARG A N 1
ATOM 1332 C CA . ARG A 1 184 ? 13.871 -3.070 34.917 1.00 13.94 228 ARG A CA 1
ATOM 1333 C C . ARG A 1 184 ? 13.058 -1.815 34.632 1.00 15.60 228 ARG A C 1
ATOM 1334 O O . ARG A 1 184 ? 12.144 -1.841 33.805 1.00 13.88 228 ARG A O 1
ATOM 1342 N N . THR A 1 185 ? 13.360 -0.730 35.341 1.00 14.89 229 THR A N 1
ATOM 1343 C CA . THR A 1 185 ? 12.541 0.468 35.245 1.00 14.77 229 THR A CA 1
ATOM 1344 C C . THR A 1 185 ? 13.043 1.397 34.148 1.00 15.83 229 THR A C 1
ATOM 1345 O O . THR A 1 185 ? 14.233 1.437 33.837 1.00 14.64 229 THR A O 1
ATOM 1349 N N . GLY A 1 186 ? 12.119 2.163 33.588 1.00 13.50 230 GLY A N 1
ATOM 1350 C CA . GLY A 1 186 ? 12.453 3.074 32.513 1.00 15.00 230 GLY A CA 1
ATOM 1351 C C . GLY A 1 186 ? 11.265 3.944 32.179 1.00 15.75 230 GLY A C 1
ATOM 1352 O O . GLY A 1 186 ? 10.263 3.963 32.898 1.00 15.46 230 GLY A O 1
ATOM 1353 N N . MET A 1 187 ? 11.381 4.665 31.064 1.00 14.17 231 MET A N 1
ATOM 1354 C CA . MET A 1 187 ? 10.330 5.580 30.646 1.00 13.82 231 MET A CA 1
ATOM 1355 C C . MET A 1 187 ? 10.208 5.550 29.136 1.00 14.86 231 MET A C 1
ATOM 1356 O O . MET A 1 187 ? 11.215 5.414 28.435 1.00 15.07 231 MET A O 1
ATOM 1361 N N . VAL A 1 188 ? 8.973 5.652 28.648 1.00 14.55 232 VAL A N 1
ATOM 1362 C CA . VAL A 1 188 ? 8.714 5.866 27.224 1.00 12.30 232 VAL A CA 1
ATOM 1363 C C . VAL A 1 188 ? 9.030 7.321 26.899 1.00 14.42 232 VAL A C 1
ATOM 1364 O O . VAL A 1 188 ? 8.451 8.230 27.498 1.00 15.84 232 VAL A O 1
ATOM 1368 N N . ILE A 1 189 ? 9.924 7.555 25.936 1.00 12.98 233 ILE A N 1
ATOM 1369 C CA . ILE A 1 189 ? 10.389 8.918 25.674 1.00 13.40 233 ILE A CA 1
ATOM 1370 C C . ILE A 1 189 ? 9.989 9.447 24.308 1.00 16.91 233 ILE A C 1
ATOM 1371 O O . ILE A 1 189 ? 10.096 10.665 24.086 1.00 16.00 233 ILE A O 1
ATOM 1376 N N . HIS A 1 190 ? 9.522 8.600 23.398 1.00 14.13 234 HIS A N 1
ATOM 1377 C CA . HIS A 1 190 ? 9.207 9.070 22.055 1.00 16.41 234 HIS A CA 1
ATOM 1378 C C . HIS A 1 190 ? 8.265 8.089 21.373 1.00 16.78 234 HIS A C 1
ATOM 1379 O O . HIS A 1 190 ? 8.333 6.883 21.601 1.00 16.65 234 HIS A O 1
ATOM 1386 N N . GLN A 1 191 ? 7.391 8.625 20.531 1.00 17.76 235 GLN A N 1
ATOM 1387 C CA . GLN A 1 191 ? 6.533 7.832 19.663 1.00 18.62 235 GLN A CA 1
ATOM 1388 C C . GLN A 1 191 ? 6.949 8.110 18.227 1.00 17.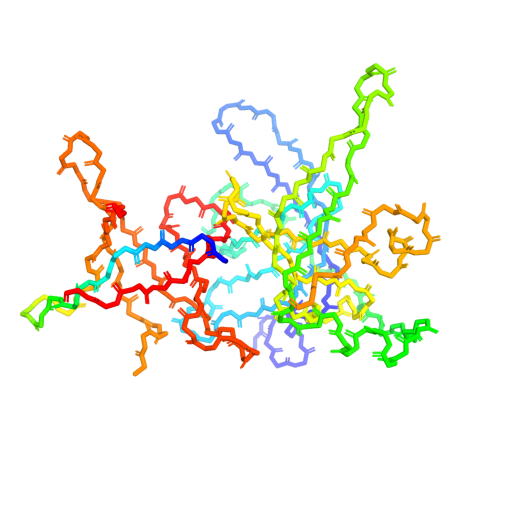50 235 GLN A C 1
ATOM 1389 O O . GLN A 1 191 ? 7.054 9.276 17.828 1.00 18.02 235 GLN A O 1
ATOM 1395 N N . VAL A 1 192 ? 7.209 7.051 17.463 1.00 16.40 236 VAL A N 1
ATOM 1396 C CA . VAL A 1 192 ? 7.718 7.218 16.103 1.00 16.27 236 VAL A CA 1
ATOM 1397 C C . VAL A 1 192 ? 6.588 7.718 15.212 1.00 19.60 236 VAL A C 1
ATOM 1398 O O . VAL A 1 192 ? 5.578 7.032 15.029 1.00 19.27 236 VAL A O 1
ATOM 1402 N N . GLU A 1 193 ? 6.760 8.915 14.644 1.00 22.14 237 GLU A N 1
ATOM 1403 C CA . GLU A 1 193 ? 5.689 9.535 13.868 1.00 24.03 237 GLU A CA 1
ATOM 1404 C C . GLU A 1 193 ? 5.264 8.661 12.691 1.00 25.04 237 GLU A C 1
ATOM 1405 O O . GLU A 1 193 ? 4.067 8.498 12.426 1.00 24.53 237 GLU A O 1
ATOM 1411 N N . ALA A 1 194 ? 6.230 8.064 11.989 1.00 21.22 238 ALA A N 1
ATOM 1412 C CA . ALA A 1 194 ? 5.911 7.276 10.805 1.00 23.72 238 ALA A CA 1
ATOM 1413 C C . ALA A 1 194 ? 5.294 5.927 11.141 1.00 26.77 238 ALA A C 1
ATOM 1414 O O . ALA A 1 194 ? 4.655 5.320 10.279 1.00 22.37 238 ALA A O 1
ATOM 1416 N N . LYS A 1 195 ? 5.481 5.422 12.359 1.00 19.62 239 LYS A N 1
ATOM 1417 C CA . LYS A 1 195 ? 4.881 4.150 12.755 1.00 20.40 239 LYS A CA 1
ATOM 1418 C C . LYS A 1 195 ? 4.528 4.254 14.226 1.00 22.31 239 LYS A C 1
ATOM 1419 O O . LYS A 1 195 ? 5.305 3.852 15.105 1.00 20.87 239 LYS A O 1
ATOM 1425 N N . PRO A 1 196 ? 3.344 4.793 14.536 1.00 22.80 240 PRO A N 1
ATOM 1426 C CA . PRO A 1 196 ? 3.054 5.230 15.913 1.00 20.14 240 PRO A CA 1
ATOM 1427 C C . PRO A 1 196 ? 2.807 4.105 16.910 1.00 20.32 240 PRO A C 1
ATOM 1428 O O . PRO A 1 196 ? 2.591 4.398 18.092 1.00 23.65 240 PRO A O 1
ATOM 1432 N N . SER A 1 197 ? 2.836 2.837 16.501 1.00 22.19 241 SER A N 1
ATOM 1433 C CA . SER A 1 197 ? 2.878 1.776 17.497 1.00 24.85 241 SER A CA 1
ATOM 1434 C C . SER A 1 197 ? 4.294 1.517 17.999 1.00 22.19 241 SER A C 1
ATOM 1435 O O . SER A 1 197 ? 4.466 0.746 18.948 1.00 19.56 241 SER A O 1
ATOM 1438 N N . VAL A 1 198 ? 5.298 2.160 17.405 1.00 18.17 242 VAL A N 1
ATOM 1439 C CA . VAL A 1 198 ? 6.695 1.985 17.786 1.00 18.30 242 VAL A CA 1
ATOM 1440 C C . VAL A 1 198 ? 7.117 3.146 18.674 1.00 17.45 242 VAL A C 1
ATOM 1441 O O . VAL A 1 198 ? 6.847 4.313 18.355 1.00 16.00 242 VAL A O 1
ATOM 1445 N N . TYR A 1 199 ? 7.791 2.823 19.783 1.00 14.98 243 TYR A N 1
ATOM 1446 C CA . TYR A 1 199 ? 8.194 3.789 20.791 1.00 15.29 243 TYR A CA 1
ATOM 1447 C C . TYR A 1 199 ? 9.675 3.644 21.112 1.00 15.16 243 TYR A C 1
ATOM 1448 O O . TYR A 1 199 ? 10.250 2.561 20.972 1.00 16.51 243 TYR A O 1
ATOM 1457 N N . PHE A 1 200 ? 10.280 4.755 21.541 1.00 12.65 244 PHE A N 1
ATOM 1458 C CA . PHE A 1 200 ? 11.614 4.771 22.134 1.00 17.18 244 PHE A CA 1
ATOM 1459 C C . PHE A 1 200 ? 11.466 4.633 23.647 1.00 15.24 244 PHE A C 1
ATOM 1460 O O . PHE A 1 200 ? 10.682 5.364 24.265 1.00 14.99 244 PHE A O 1
ATOM 1468 N N . ILE A 1 201 ? 12.238 3.729 24.246 1.00 13.05 245 ILE A N 1
ATOM 1469 C CA . ILE A 1 201 ? 12.210 3.495 25.689 1.00 14.50 245 ILE A CA 1
ATOM 1470 C C . ILE A 1 201 ? 13.617 3.681 26.233 1.00 14.03 245 ILE A C 1
ATOM 1471 O O . ILE A 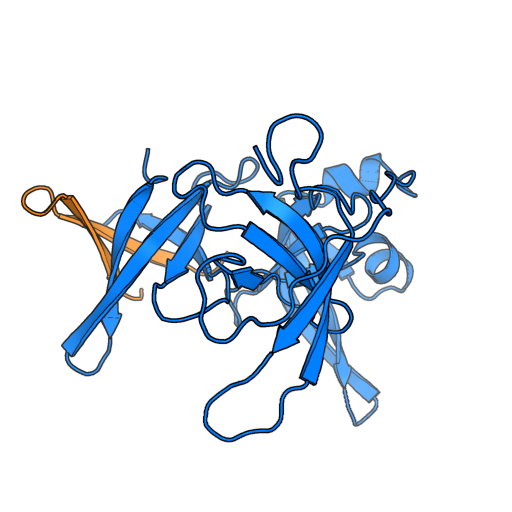1 201 ? 14.583 3.148 25.673 1.00 14.27 245 ILE A O 1
ATOM 1476 N N . LYS A 1 202 ? 13.731 4.432 27.321 1.00 12.65 246 LYS A N 1
ATOM 1477 C CA . LYS A 1 202 ? 15.002 4.650 27.990 1.00 12.44 246 LYS A CA 1
ATOM 1478 C C . LYS A 1 202 ? 14.937 3.973 29.351 1.00 12.06 246 LYS A C 1
ATOM 1479 O O . LYS A 1 202 ? 14.123 4.358 30.195 1.00 14.83 246 LYS A O 1
ATOM 1485 N N . PHE A 1 203 ? 15.761 2.953 29.554 1.00 12.99 247 PHE A N 1
ATOM 1486 C CA . PHE A 1 203 ? 15.826 2.351 30.882 1.00 12.50 247 PHE A CA 1
ATOM 1487 C C .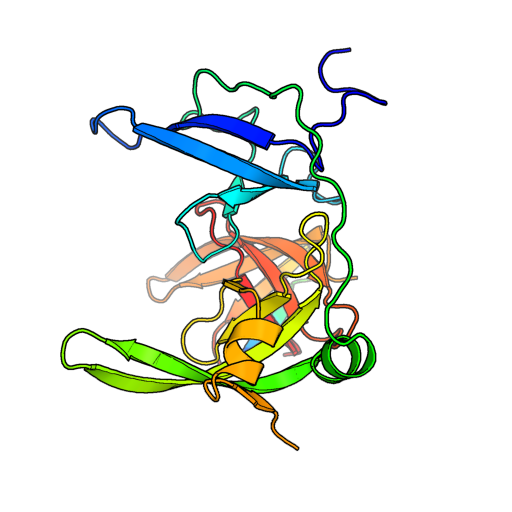 PHE A 1 203 ? 16.734 3.180 31.779 1.00 13.30 247 PHE A C 1
ATOM 1488 O O . PHE A 1 203 ? 17.723 3.759 31.328 1.00 13.78 247 PHE A O 1
ATOM 1496 N N . ASP A 1 204 ? 16.383 3.238 33.069 1.00 15.33 248 ASP A N 1
ATOM 1497 C CA . ASP A 1 204 ? 17.137 4.087 33.986 1.00 18.24 248 ASP A CA 1
ATOM 1498 C C . ASP A 1 204 ? 18.606 3.707 34.035 1.00 18.79 248 ASP A C 1
ATOM 1499 O O . ASP A 1 204 ? 19.459 4.575 34.243 1.00 19.62 248 ASP A O 1
ATOM 1504 N N . ASP A 1 205 ? 18.931 2.432 33.846 1.00 15.67 249 ASP A N 1
ATOM 1505 C CA . ASP A 1 205 ? 20.295 1.992 34.080 1.00 17.41 249 ASP A CA 1
ATOM 1506 C C . ASP A 1 205 ? 21.160 1.985 32.829 1.00 17.51 249 ASP A C 1
ATOM 1507 O O . ASP A 1 205 ? 22.293 1.506 32.888 1.00 18.76 249 ASP A O 1
ATOM 1512 N N . ASP A 1 206 ? 20.692 2.510 31.699 1.00 15.04 250 ASP A N 1
ATOM 1513 C CA . ASP A 1 206 ? 21.586 2.453 30.560 1.00 14.91 250 ASP A CA 1
ATOM 1514 C C . ASP A 1 206 ? 21.283 3.560 29.562 1.00 14.07 250 ASP A C 1
ATOM 1515 O O . ASP A 1 206 ? 20.187 4.124 29.538 1.00 14.89 250 ASP A O 1
ATOM 1520 N N . PHE A 1 207 ? 22.274 3.850 28.723 1.00 14.36 251 PHE A N 1
ATOM 1521 C CA . PHE A 1 207 ? 22.188 4.987 27.817 1.00 13.88 251 PHE A CA 1
ATOM 1522 C C . PHE A 1 207 ? 21.780 4.611 26.391 1.00 11.87 251 PHE A C 1
ATOM 1523 O O . PHE A 1 207 ? 21.592 5.509 25.566 1.00 12.94 251 PHE A O 1
ATOM 1531 N N . HIS A 1 208 ? 21.609 3.332 26.075 1.00 10.50 252 HIS A N 1
ATOM 1532 C CA . HIS A 1 208 ? 21.031 3.024 24.772 1.00 12.59 252 HIS A CA 1
ATOM 1533 C C . HIS A 1 208 ? 19.553 3.386 24.770 1.00 11.73 252 HIS A C 1
ATOM 1534 O O . HIS A 1 208 ? 18.886 3.390 25.809 1.00 10.60 252 HIS A O 1
ATOM 1541 N N . ILE A 1 209 ? 19.041 3.700 23.586 1.00 11.49 253 ILE A N 1
ATOM 1542 C CA . ILE A 1 209 ? 17.623 3.983 23.407 1.00 12.14 253 ILE A CA 1
ATOM 1543 C C . ILE A 1 209 ? 16.990 2.747 22.781 1.00 12.30 253 ILE A C 1
ATOM 1544 O O . ILE A 1 209 ? 17.324 2.375 21.655 1.00 11.90 253 ILE A O 1
ATOM 1549 N N . TYR A 1 210 ? 16.088 2.090 23.508 1.00 10.92 254 TYR A N 1
ATOM 1550 C CA . TYR A 1 210 ? 15.431 0.904 22.982 1.00 11.15 254 TYR A CA 1
ATOM 1551 C C . TYR A 1 210 ? 14.241 1.297 22.117 1.00 10.11 254 TYR A C 1
ATOM 1552 O O . TYR A 1 210 ? 13.584 2.308 22.359 1.00 13.33 254 TYR A O 1
ATOM 1561 N N . VAL A 1 211 ? 13.970 0.488 21.094 1.00 10.90 255 VAL A N 1
ATOM 1562 C CA . VAL A 1 211 ? 12.955 0.797 20.088 1.00 13.33 255 VAL A CA 1
ATOM 1563 C C . VAL A 1 211 ? 12.069 -0.431 19.952 1.00 13.11 255 VAL A C 1
ATOM 1564 O O . VAL A 1 211 ? 12.521 -1.468 19.455 1.00 14.65 255 VAL A O 1
ATOM 1568 N N . TYR A 1 212 ? 10.810 -0.319 20.371 1.00 12.32 256 TYR A N 1
ATOM 1569 C CA . TYR A 1 212 ? 9.922 -1.472 20.344 1.00 12.54 256 TYR A CA 1
ATOM 1570 C C . TYR A 1 212 ? 8.550 -1.125 19.788 1.00 11.82 256 TYR A C 1
ATOM 1571 O O . TYR A 1 212 ? 7.972 -0.085 20.111 1.00 14.71 256 TYR A O 1
ATOM 1580 N N . ASP A 1 213 ? 8.041 -2.030 18.959 1.00 16.13 257 ASP A N 1
ATOM 1581 C CA . ASP A 1 213 ? 6.636 -2.067 18.573 1.00 17.20 257 ASP A CA 1
ATOM 1582 C C . ASP A 1 213 ? 5.868 -2.674 19.741 1.00 20.20 257 ASP A C 1
ATOM 1583 O O . ASP A 1 213 ? 5.996 -3.872 20.015 1.00 20.65 257 ASP A O 1
ATOM 1588 N N . LEU A 1 214 ? 5.109 -1.848 20.458 1.00 15.97 258 LEU A N 1
ATOM 1589 C CA . LEU A 1 214 ? 4.440 -2.280 21.679 1.00 21.02 258 LEU A CA 1
ATOM 1590 C C . LEU A 1 214 ? 3.103 -2.923 21.329 1.00 24.79 258 LEU A C 1
ATOM 1591 O O . LEU A 1 214 ? 2.210 -2.267 20.785 1.00 29.31 258 LEU A O 1
ATOM 1596 N N . VAL A 1 215 ? 2.976 -4.206 21.630 1.00 20.62 259 VAL A N 1
ATOM 1597 C CA . VAL A 1 215 ? 1.785 -4.985 21.310 1.00 22.09 259 VAL A CA 1
ATOM 1598 C C . VAL A 1 215 ? 0.902 -5.021 22.550 1.00 27.48 259 VAL A C 1
ATOM 1599 O O . VAL A 1 215 ? 1.291 -5.586 23.579 1.00 23.96 259 VAL A O 1
ATOM 1603 N N . LYS A 1 216 ? -0.278 -4.411 22.462 1.00 33.84 260 LYS A N 1
ATOM 1604 C CA . LYS A 1 216 ? -1.157 -4.329 23.622 1.00 38.87 260 LYS A CA 1
ATOM 1605 C C . LYS A 1 216 ? -1.580 -5.720 24.069 1.00 39.73 260 LYS A C 1
ATOM 1606 O O . LYS A 1 216 ? -1.822 -6.612 23.249 1.00 39.23 260 LYS A O 1
ATOM 1612 N N . THR A 1 217 ? -1.655 -5.901 25.382 1.00 42.81 261 THR A N 1
ATOM 1613 C CA . THR A 1 217 ? -1.891 -7.211 25.976 1.00 43.93 261 THR A CA 1
ATOM 1614 C C . THR A 1 217 ? -2.672 -7.085 27.281 1.00 46.72 261 THR A C 1
ATOM 1615 O O . THR A 1 217 ? -3.108 -5.991 27.649 1.00 48.13 261 THR A O 1
ATOM 1619 N N . ALA B 2 1 ? 11.062 -2.031 15.324 1.00 35.88 1 ALA B N 1
ATOM 1620 C CA . ALA B 2 1 ? 10.418 -3.116 14.605 1.00 27.41 1 ALA B CA 1
ATOM 1621 C C . ALA B 2 1 ? 10.303 -4.369 15.483 1.00 23.41 1 ALA B C 1
ATOM 1622 O O . ALA B 2 1 ? 9.318 -5.088 15.371 1.00 27.32 1 ALA B O 1
ATOM 1624 N N . ALA B 2 2 ? 11.286 -4.634 16.353 1.00 25.33 2 ALA B N 1
ATOM 1625 C CA . ALA B 2 2 ? 11.133 -5.729 17.307 1.00 17.88 2 ALA B CA 1
ATOM 1626 C C . ALA B 2 2 ? 9.917 -5.463 18.190 1.00 17.49 2 ALA B C 1
ATOM 1627 O O . ALA B 2 2 ? 9.595 -4.315 18.502 1.00 18.81 2 ALA B O 1
ATOM 1629 N N . ARG B 2 3 ? 9.237 -6.533 18.590 1.00 15.54 3 ARG B N 1
ATOM 1630 C CA . ARG B 2 3 ? 7.982 -6.427 19.322 1.00 16.03 3 ARG B CA 1
ATOM 1631 C C . ARG B 2 3 ? 8.169 -6.725 20.805 1.00 17.18 3 ARG B C 1
ATOM 1632 O O . ARG B 2 3 ? 9.090 -7.435 21.212 1.00 17.98 3 ARG B O 1
ATOM 1640 N N . MET B 2 4 ? 7.281 -6.156 21.612 1.00 16.80 4 MET B N 1
ATOM 1641 C CA . MET B 2 4 ? 7.301 -6.345 23.054 1.00 15.40 4 MET B CA 1
ATOM 1642 C C . MET B 2 4 ? 5.856 -6.273 23.524 1.00 17.63 4 MET B C 1
ATOM 1643 O O . MET B 2 4 ? 5.115 -5.387 23.089 1.00 20.70 4 MET B O 1
ATOM 1648 N N . CYS B 2 5 ? 5.449 -7.210 24.376 1.00 18.12 5 CYS B N 1
ATOM 1649 C CA . CYS B 2 5 ? 4.107 -7.148 24.938 1.00 21.17 5 CYS B CA 1
ATOM 1650 C C . CYS B 2 5 ? 4.043 -6.032 25.971 1.00 22.26 5 CYS B C 1
ATOM 1651 O O . CYS B 2 5 ? 5.001 -5.798 26.713 1.00 18.88 5 CYS B O 1
ATOM 1654 N N . CYS B 2 6 ? 2.909 -5.338 26.007 1.00 20.50 6 CYS B N 1
ATOM 1655 C CA . CYS B 2 6 ? 2.755 -4.145 26.833 1.00 20.04 6 CYS B CA 1
ATOM 1656 C C . CYS B 2 6 ? 1.363 -4.159 27.444 1.00 23.89 6 CYS B C 1
ATOM 1657 O O . CYS B 2 6 ? 0.370 -4.215 26.715 1.00 26.64 6 CYS B O 1
ATOM 1660 N N . LYS B 2 7 ? 1.286 -4.110 28.772 1.00 21.49 7 LYS B N 1
ATOM 1661 C CA . LYS B 2 7 ? 0.011 -4.031 29.473 1.00 22.75 7 LYS B CA 1
ATOM 1662 C C . LYS B 2 7 ? 0.097 -2.923 30.508 1.00 22.79 7 LYS B C 1
ATOM 1663 O O . LYS B 2 7 ? 0.977 -2.951 31.376 1.00 21.85 7 LYS B O 1
ATOM 1669 N N . LEU B 2 8 ? -0.806 -1.953 30.416 1.00 20.51 8 LEU B N 1
ATOM 1670 C CA . LEU B 2 8 ? -0.859 -0.904 31.422 1.00 22.04 8 LEU B CA 1
ATOM 1671 C C . LEU B 2 8 ? -1.390 -1.471 32.732 1.00 25.17 8 LEU B C 1
ATOM 1672 O O . LEU B 2 8 ? -2.421 -2.149 32.759 1.00 25.77 8 LEU B O 1
ATOM 1677 N N . ASP B 2 9 ? -0.667 -1.212 33.816 1.00 23.22 9 ASP B N 1
ATOM 1678 C CA . ASP B 2 9 ? -1.159 -1.508 35.152 1.00 23.97 9 ASP B CA 1
ATOM 1679 C C . ASP B 2 9 ? -1.847 -0.245 35.649 1.00 23.20 9 ASP B C 1
ATOM 1680 O O . ASP B 2 9 ? -1.159 0.732 35.971 1.00 23.51 9 ASP B O 1
ATOM 1685 N N . PRO B 2 10 ? -3.179 -0.197 35.699 1.00 25.07 10 PRO B N 1
ATOM 1686 C CA . PRO B 2 10 ? -3.842 1.073 36.029 1.00 27.54 10 PRO B CA 1
ATOM 1687 C C . PRO B 2 10 ? -3.703 1.468 37.490 1.00 21.78 10 PRO B C 1
ATOM 1688 O O . PRO B 2 10 ? -3.776 2.663 37.797 1.00 23.26 10 PRO B O 1
ATOM 1692 N N . ALA B 2 11 ? -3.481 0.513 38.394 1.00 23.71 11 ALA B N 1
ATOM 1693 C CA . ALA B 2 11 ? -3.372 0.853 39.811 1.00 22.11 11 ALA B CA 1
ATOM 1694 C C . ALA B 2 11 ? -2.039 1.514 40.119 1.00 22.50 11 ALA B C 1
ATOM 1695 O O . ALA B 2 11 ? -1.976 2.449 40.923 1.00 22.54 11 ALA B O 1
ATOM 1697 N N . ARG B 2 12 ? -0.964 1.064 39.474 1.00 22.57 12 ARG B N 1
ATOM 1698 C CA . ARG B 2 12 ? 0.356 1.643 39.678 1.00 21.22 12 ARG B CA 1
ATOM 1699 C C . ARG B 2 12 ? 0.748 2.649 38.603 1.00 19.94 12 ARG B C 1
ATOM 1700 O O . ARG B 2 12 ? 1.763 3.334 38.763 1.00 21.86 12 ARG B O 1
ATOM 1708 N N . ASP B 2 13 ? -0.035 2.768 37.530 1.00 22.08 13 ASP B N 1
ATOM 1709 C CA . ASP B 2 13 ? 0.272 3.671 36.416 1.00 23.26 13 ASP B CA 1
ATOM 1710 C C . ASP B 2 13 ? 1.635 3.339 35.814 1.00 21.31 13 ASP B C 1
ATOM 1711 O O . ASP B 2 13 ? 2.502 4.201 35.657 1.00 22.99 13 ASP B O 1
ATOM 1716 N N . VAL B 2 14 ? 1.818 2.065 35.478 1.00 18.77 14 VAL B N 1
ATOM 1717 C CA . VAL B 2 14 ? 3.075 1.557 34.946 1.00 16.06 14 VAL B CA 1
ATOM 1718 C C . VAL B 2 14 ? 2.767 0.700 33.729 1.00 15.69 14 VAL B C 1
ATOM 1719 O O . VAL B 2 14 ? 1.792 -0.058 33.724 1.00 20.39 14 VAL B O 1
ATOM 1723 N N . LEU B 2 15 ? 3.599 0.817 32.693 1.00 14.52 15 LEU B N 1
ATOM 1724 C CA . LEU B 2 15 ? 3.508 -0.064 31.534 1.00 17.30 15 LEU B CA 1
ATOM 1725 C C . LEU B 2 15 ? 4.366 -1.296 31.798 1.00 18.78 15 LEU B C 1
ATOM 1726 O O . LEU B 2 15 ? 5.591 -1.191 31.890 1.00 17.02 15 LEU B O 1
ATOM 1731 N N . CYS B 2 16 ? 3.730 -2.460 31.916 1.00 16.62 16 CYS B N 1
ATOM 1732 C CA . CYS B 2 16 ? 4.446 -3.704 32.170 1.00 18.20 16 CYS B CA 1
ATOM 1733 C C . CYS B 2 16 ? 4.836 -4.334 30.842 1.00 19.93 16 CYS B C 1
ATOM 1734 O O . CYS B 2 16 ? 3.968 -4.614 30.006 1.00 20.63 16 CYS B O 1
ATOM 1737 N N . LEU B 2 17 ? 6.135 -4.544 30.645 1.00 15.47 17 LEU B N 1
ATOM 1738 C CA . LEU B 2 17 ? 6.668 -5.062 29.392 1.00 15.46 17 LEU B CA 1
ATOM 1739 C C . LEU B 2 17 ? 7.183 -6.477 29.596 1.00 15.30 17 LEU B C 1
ATOM 1740 O O . LEU B 2 17 ? 7.816 -6.770 30.611 1.00 17.14 17 LEU B O 1
ATOM 1745 N N . ARG B 2 18 ? 6.918 -7.349 28.626 1.00 16.35 18 ARG B N 1
ATOM 1746 C CA . ARG B 2 18 ? 7.431 -8.712 28.664 1.00 16.92 18 ARG B CA 1
ATOM 1747 C C . ARG B 2 18 ? 7.556 -9.212 27.233 1.00 18.70 18 ARG B C 1
ATOM 1748 O O . ARG B 2 18 ? 6.848 -8.725 26.347 1.00 17.89 18 ARG B O 1
ATOM 1756 N N . PRO B 2 19 ? 8.444 -10.167 26.979 1.00 20.18 19 PRO B N 1
ATOM 1757 C CA . PRO B 2 19 ? 8.643 -10.635 25.604 1.00 21.05 19 PRO B CA 1
ATOM 1758 C C . PRO B 2 19 ? 7.453 -11.429 25.090 1.00 27.26 19 PRO B C 1
ATOM 1759 O O . PRO B 2 19 ? 6.633 -11.946 25.851 1.00 25.87 19 PRO B O 1
ATOM 1763 N N . ILE B 2 20 ? 7.361 -11.496 23.763 1.00 25.63 20 ILE B N 1
ATOM 1764 C CA . ILE B 2 20 ? 6.325 -12.263 23.080 1.00 29.87 20 ILE B CA 1
ATOM 1765 C C . ILE B 2 20 ? 6.541 -13.746 23.346 1.00 35.38 20 ILE B C 1
ATOM 1766 O O . ILE B 2 20 ? 5.592 -14.526 23.344 1.00 38.73 20 ILE B O 1
#